Protein AF-A0A7M7MYX1-F1 (afdb_monomer_lite)

Foldseek 3Di:
DVLVVVLVVLVVVLVVLVVQLVPDPDLVSVLVSLLSNLLSLLVNLLSLVVVVDPVCVVVSLVSLLSNQLSLQRNQVSVVVPDPVSNVVSLVSLLVSLVSQLVSCVVPPPVSSLVSLVVSLVSHHLALSSLVSLLVSLVVLQVQLVVVVVVVNLVSSLVSLVVSCVSLVVSQVRVPPYDPVSVVSSVVSVVVSVVSNVVSVVSVVVVVVVVVVVVVVVVVVVQLVVLVVVCVVVLVVLVVLLPDDLLSSLVVCCVVQNQPQDPDDDDPPDPPCPDLVNSLVSLVVSLVRLPLVSDDCVPPNPNSSVSSVSSSVSSVVVNVPRD

pLDDT: mean 91.42, std 9.89, range [42.22, 98.5]

Sequence (322 aa):
MIFFFLFFFLQSALGCYKKAHNWASRDEDLVSAAKNMATTSSRLATLKMATGCVSDQKVIHEYFKDALQYFGKAFPKRNCKGQAWAKHLEKSIQDCLHEIRTWIEPKDEADRIVALTEYLEYLPSCGAKVEGYLYIATIYFKKGKEVLKFDEYENCQGYLKDCRVPLGEAERMCDNVDPIIRLDVTALKKNVEYHEGLVRRSIARARDAEARQQRELAEAKEKEIAIDQLKADIKTLDLLLKLSIGDFVKQVYQLWPPKGTKETKPSLTSSTSSSSSQKKLLIRAISDYHPDKVDKSVHGIKWQLLSCEITKCLSMRLAKIK

Radius of gyration: 41.84 Å; chains: 1; bounding box: 87×41×114 Å

Organism: Strongylocentrotus purpuratus (NCBI:txid7668)

Secondary structure (DSSP, 8-state):
-HHHHHHHHHHHHHHHHHHHHHH--SHHHHHHHHHHHHHHHHHHHHHHHTTT-GGGHHHHHHHHHHHHHHHHHHSTTGGGS-HHHHHHHHHHHHHHHHHHHHHHTTS-HHHHHHHHHHHHHHS-SSHHHHHHHHHHHHHHHHHHHHHHTTT-HHHHHHHHHHHHHHHHHHHHHGGGS-HHHHHHHHHHHHHHHHHHHHHHHHHHHHHHHHHHHHHHHHHHHHHHHHHHHHHHHHHHHHHHTTS-HHHHHHHHHHHSPPSS---------S-TTSHHHHHHHHHHHHHHH-GGGS-HHHHHHHHHHHHHHHHHHHHHHHHT--

Structure (mmCIF, N/CA/C/O backbone):
data_AF-A0A7M7MYX1-F1
#
_entry.id   AF-A0A7M7MYX1-F1
#
loop_
_atom_site.group_PDB
_atom_site.id
_atom_site.type_symbol
_atom_site.label_atom_id
_atom_site.label_alt_id
_atom_site.label_comp_id
_atom_site.label_asym_id
_atom_site.label_entity_id
_atom_site.label_seq_id
_atom_site.pdbx_PDB_ins_code
_atom_site.Cartn_x
_atom_site.Cartn_y
_atom_site.Cartn_z
_atom_site.occupancy
_atom_site.B_iso_or_equiv
_atom_site.auth_seq_id
_atom_site.auth_comp_id
_atom_site.auth_asym_id
_atom_site.auth_atom_id
_atom_site.pdbx_PDB_model_num
ATOM 1 N N . MET A 1 1 ? 34.905 18.875 -23.561 1.00 60.78 1 MET A N 1
ATOM 2 C CA . MET A 1 1 ? 34.984 18.637 -25.023 1.00 60.78 1 MET A CA 1
ATOM 3 C C . MET A 1 1 ? 34.429 17.267 -25.434 1.00 60.78 1 MET A C 1
ATOM 5 O O . MET A 1 1 ? 33.566 17.232 -26.297 1.00 60.78 1 MET A O 1
ATOM 9 N N . ILE A 1 2 ? 34.827 16.158 -24.792 1.00 68.38 2 ILE A N 1
ATOM 10 C CA . ILE A 1 2 ? 34.404 14.785 -25.165 1.00 68.38 2 ILE A CA 1
ATOM 11 C C . ILE A 1 2 ? 32.874 14.566 -25.095 1.00 68.38 2 ILE A C 1
ATOM 13 O O . ILE A 1 2 ? 32.290 14.069 -26.054 1.00 68.38 2 ILE A O 1
ATOM 17 N N . PHE A 1 3 ? 32.206 15.006 -24.019 1.00 73.81 3 PHE A N 1
ATOM 18 C CA . PHE A 1 3 ? 30.743 14.877 -23.865 1.00 73.81 3 PHE A CA 1
ATOM 19 C C . PHE A 1 3 ? 29.943 15.596 -24.960 1.00 73.81 3 PHE A C 1
ATOM 21 O O . PHE A 1 3 ? 28.920 15.094 -25.417 1.00 73.81 3 PHE A O 1
ATOM 28 N N . PHE A 1 4 ? 30.436 16.752 -25.411 1.00 75.19 4 PHE A N 1
ATOM 29 C CA . PHE A 1 4 ? 29.790 17.548 -26.451 1.00 75.19 4 PHE A CA 1
ATOM 30 C C . PHE A 1 4 ? 29.845 16.824 -27.800 1.00 75.19 4 PHE A C 1
ATOM 32 O O . PHE A 1 4 ? 28.809 16.607 -28.418 1.00 75.19 4 PHE A O 1
ATOM 39 N N . PHE A 1 5 ? 31.023 16.347 -28.215 1.00 82.62 5 PHE A N 1
ATOM 40 C CA . PHE A 1 5 ? 31.170 15.578 -29.457 1.00 82.62 5 PHE A CA 1
ATOM 41 C C . PHE A 1 5 ? 30.340 14.288 -29.458 1.00 82.62 5 PHE A C 1
ATOM 43 O O . PHE A 1 5 ? 29.692 13.972 -30.457 1.00 82.62 5 PHE A O 1
ATOM 50 N N . LEU A 1 6 ? 30.310 13.571 -28.331 1.00 89.38 6 LEU A N 1
ATOM 51 C CA . LEU A 1 6 ? 29.531 12.342 -28.205 1.00 89.38 6 LEU A CA 1
ATOM 52 C C . LEU A 1 6 ? 28.019 12.593 -28.334 1.00 89.38 6 LEU A C 1
ATOM 54 O O . LEU A 1 6 ? 27.321 11.806 -28.971 1.00 89.38 6 LEU A O 1
ATOM 58 N N . PHE A 1 7 ? 27.516 13.703 -27.787 1.00 90.75 7 PHE A N 1
ATOM 59 C CA . PHE A 1 7 ? 26.109 14.083 -27.907 1.00 90.75 7 PHE A CA 1
ATOM 60 C C . PHE A 1 7 ? 25.691 14.310 -29.370 1.00 90.75 7 PHE A C 1
ATOM 62 O O . PHE A 1 7 ? 24.716 13.710 -29.824 1.00 90.75 7 PHE A O 1
ATOM 69 N N . PHE A 1 8 ? 26.452 15.102 -30.137 1.00 90.06 8 PHE A N 1
ATOM 70 C CA . PHE A 1 8 ? 26.157 15.332 -31.562 1.00 90.06 8 PHE A CA 1
ATOM 71 C C . PHE A 1 8 ? 26.233 14.047 -32.384 1.00 90.06 8 PHE A C 1
ATOM 73 O O . PHE A 1 8 ? 25.384 13.810 -33.246 1.00 90.06 8 PHE A O 1
ATOM 80 N N . PHE A 1 9 ? 27.213 13.189 -32.095 1.00 93.75 9 PHE A N 1
ATOM 81 C CA . PHE A 1 9 ? 27.325 11.895 -32.757 1.00 93.75 9 PHE A CA 1
ATOM 82 C C . PHE A 1 9 ? 26.086 11.025 -32.511 1.00 93.75 9 PHE A C 1
ATOM 84 O O . PHE A 1 9 ? 25.527 10.464 -33.453 1.00 93.75 9 PHE A O 1
ATOM 91 N N . LEU A 1 10 ? 25.606 10.953 -31.266 1.00 94.56 10 LEU A N 1
ATOM 92 C CA . LEU A 1 10 ? 24.411 10.180 -30.925 1.00 94.56 10 LEU A CA 1
ATOM 93 C C . LEU A 1 10 ? 23.129 10.779 -31.515 1.00 94.56 10 LEU A C 1
ATOM 95 O O . LEU A 1 10 ? 22.269 10.020 -31.955 1.00 94.56 10 LEU A O 1
ATOM 99 N N . GLN A 1 11 ? 23.003 12.105 -31.600 1.00 94.62 11 GLN A N 1
ATOM 100 C CA . GLN A 1 11 ? 21.879 12.730 -32.306 1.00 94.62 11 GLN A CA 1
ATOM 101 C C . GLN A 1 11 ? 21.886 12.403 -33.805 1.00 94.62 11 GLN A C 1
ATOM 103 O O . GLN A 1 11 ? 20.843 12.063 -34.367 1.00 94.62 11 GLN A O 1
ATOM 108 N N . SER A 1 12 ? 23.059 12.448 -34.442 1.00 96.00 12 SER A N 1
ATOM 109 C CA . SER A 1 12 ? 23.216 12.049 -35.844 1.00 96.00 12 SER A CA 1
ATOM 110 C C . SER A 1 12 ? 22.857 10.571 -36.046 1.00 96.00 12 SER A C 1
ATOM 112 O O . SER A 1 12 ? 22.045 10.238 -36.912 1.00 96.00 12 SER A O 1
ATOM 114 N N . ALA A 1 13 ? 23.360 9.689 -35.174 1.00 96.62 13 ALA A N 1
ATOM 115 C CA . ALA A 1 13 ? 23.033 8.265 -35.187 1.00 96.62 13 ALA A CA 1
ATOM 116 C C . ALA A 1 13 ? 21.525 8.016 -35.022 1.00 96.62 13 ALA A C 1
ATOM 118 O O . ALA A 1 13 ? 20.947 7.236 -35.779 1.00 96.62 13 ALA A O 1
ATOM 119 N N . LEU A 1 14 ? 20.862 8.724 -34.099 1.00 97.25 14 LEU A N 1
ATOM 120 C CA . LEU A 1 14 ? 19.410 8.653 -33.922 1.00 97.25 14 LEU A CA 1
ATOM 121 C C . LEU A 1 14 ? 18.667 9.039 -35.209 1.00 97.25 14 LEU A C 1
ATOM 123 O O . LEU A 1 14 ? 17.705 8.371 -35.586 1.00 97.25 14 LEU A O 1
ATOM 127 N N . GLY A 1 15 ? 19.127 10.080 -35.909 1.00 96.44 15 GLY A N 1
ATOM 128 C CA . GLY A 1 15 ? 18.595 10.476 -37.213 1.00 96.44 15 GLY A CA 1
ATOM 129 C C . GLY A 1 15 ? 18.738 9.381 -38.274 1.00 96.44 15 GLY A C 1
ATOM 130 O O . GLY A 1 15 ? 17.785 9.098 -39.003 1.00 96.44 15 GLY A O 1
ATOM 131 N N . CYS A 1 16 ? 19.893 8.716 -38.333 1.00 97.19 16 CYS A N 1
ATOM 132 C CA . CYS A 1 16 ? 20.119 7.583 -39.233 1.00 97.19 16 CYS A CA 1
ATOM 133 C C . CYS A 1 16 ? 19.202 6.398 -38.907 1.00 97.19 16 CYS A C 1
ATOM 135 O O . CYS A 1 16 ? 18.582 5.844 -39.814 1.00 97.19 16 CYS A O 1
ATOM 137 N N . TYR A 1 17 ? 19.045 6.043 -37.628 1.00 97.69 17 TYR A N 1
ATOM 138 C CA . TYR A 1 17 ? 18.149 4.953 -37.238 1.00 97.69 17 TYR A CA 1
ATOM 139 C C . TYR A 1 17 ? 16.675 5.279 -37.499 1.00 97.69 17 TYR A C 1
ATOM 141 O O . TYR A 1 17 ? 15.943 4.393 -37.929 1.00 97.69 17 TYR A O 1
ATOM 149 N N . LYS A 1 18 ? 16.245 6.541 -37.343 1.00 96.31 18 LYS A N 1
ATOM 150 C CA . LYS A 1 18 ? 14.899 6.991 -37.748 1.00 96.31 18 LYS A CA 1
ATOM 151 C C . LYS A 1 18 ? 14.655 6.764 -39.241 1.00 96.31 18 LYS A C 1
ATOM 153 O O . LYS A 1 18 ? 13.616 6.227 -39.616 1.00 96.31 18 LYS A O 1
ATOM 158 N N . LYS A 1 19 ? 15.618 7.127 -40.096 1.00 96.88 19 LYS A N 1
ATOM 159 C CA . LYS A 1 19 ? 15.532 6.871 -41.545 1.00 96.88 19 LYS A CA 1
ATOM 160 C C . LYS A 1 19 ? 15.482 5.373 -41.847 1.00 96.88 19 LYS A C 1
ATOM 162 O O . LYS A 1 19 ? 14.608 4.945 -42.591 1.00 96.88 19 LYS A O 1
ATOM 167 N N . ALA A 1 20 ? 16.361 4.586 -41.223 1.00 95.56 20 ALA A N 1
ATOM 168 C CA . ALA A 1 20 ? 16.381 3.133 -41.381 1.00 95.56 20 ALA A CA 1
ATOM 169 C C . ALA A 1 20 ? 15.046 2.496 -40.968 1.00 95.56 20 ALA A C 1
ATOM 171 O O . ALA A 1 20 ? 14.509 1.678 -41.703 1.00 95.56 20 ALA A O 1
ATOM 172 N N . HIS A 1 21 ? 14.470 2.924 -39.842 1.00 95.19 21 HIS A N 1
ATOM 173 C CA . HIS A 1 21 ? 13.158 2.466 -39.389 1.00 95.19 21 HIS A CA 1
ATOM 174 C C . HIS A 1 21 ? 12.054 2.806 -40.401 1.00 95.19 21 HIS A C 1
ATOM 176 O O . HIS A 1 21 ? 11.192 1.979 -40.668 1.00 95.19 21 HIS A O 1
ATOM 182 N N . ASN A 1 22 ? 12.071 4.005 -40.984 1.00 94.38 22 ASN A N 1
ATOM 183 C CA . ASN A 1 22 ? 11.047 4.429 -41.943 1.00 94.38 22 ASN A CA 1
ATOM 184 C C . ASN A 1 22 ? 11.136 3.712 -43.297 1.00 94.38 22 ASN A C 1
ATOM 186 O O . ASN A 1 22 ? 10.141 3.654 -44.014 1.00 94.38 22 ASN A O 1
ATOM 190 N N . TRP A 1 23 ? 12.312 3.210 -43.671 1.00 95.12 23 TRP A N 1
ATOM 191 C CA . TRP A 1 23 ? 12.534 2.516 -44.946 1.00 95.12 23 TRP A CA 1
ATOM 192 C C . TRP A 1 23 ? 12.571 0.993 -44.812 1.00 95.12 23 TRP A C 1
ATOM 194 O O . TRP A 1 23 ? 12.630 0.291 -45.820 1.00 95.12 23 TRP A O 1
ATOM 204 N N . ALA A 1 24 ? 12.551 0.469 -43.588 1.00 94.56 24 ALA A N 1
ATOM 205 C CA . ALA A 1 24 ? 12.596 -0.961 -43.348 1.00 94.56 24 ALA A CA 1
ATOM 206 C C . ALA A 1 24 ? 11.309 -1.641 -43.839 1.00 94.56 24 ALA A C 1
ATOM 208 O O . ALA A 1 24 ? 10.205 -1.319 -43.407 1.00 94.56 24 ALA A O 1
ATOM 209 N N . SER A 1 25 ? 11.473 -2.621 -44.727 1.00 92.50 25 SER A N 1
ATOM 210 C CA . SER A 1 25 ? 10.388 -3.451 -45.264 1.00 92.50 25 SER A CA 1
ATOM 211 C C . SER A 1 25 ? 10.234 -4.786 -44.531 1.00 92.50 25 SER A C 1
ATOM 213 O O . SER A 1 25 ? 9.213 -5.455 -44.674 1.00 92.50 25 SER A O 1
ATOM 215 N N . ARG A 1 26 ? 11.237 -5.180 -43.736 1.00 95.31 26 ARG A N 1
ATOM 216 C CA . ARG A 1 26 ? 11.251 -6.415 -42.945 1.00 95.31 26 ARG A CA 1
ATOM 217 C C . ARG A 1 26 ? 11.179 -6.102 -41.459 1.00 95.31 26 ARG A C 1
ATOM 219 O O . ARG A 1 26 ? 11.848 -5.190 -40.970 1.00 95.31 26 ARG A O 1
ATOM 226 N N . ASP A 1 27 ? 10.449 -6.936 -40.723 1.00 94.25 27 ASP A N 1
ATOM 227 C CA . ASP A 1 27 ? 10.356 -6.833 -39.263 1.00 94.25 27 ASP A CA 1
ATOM 228 C C . ASP A 1 27 ? 11.731 -6.906 -38.584 1.00 94.25 27 ASP A C 1
ATOM 230 O O . ASP A 1 27 ? 11.978 -6.193 -37.616 1.00 94.25 27 ASP A O 1
ATOM 234 N N . GLU A 1 28 ? 12.661 -7.696 -39.127 1.00 94.88 28 GLU A N 1
ATOM 235 C CA . GLU A 1 28 ? 14.020 -7.810 -38.592 1.00 94.88 28 GLU A CA 1
ATOM 236 C C . GLU A 1 28 ? 14.802 -6.492 -38.591 1.00 94.88 28 GLU A C 1
ATOM 238 O O . GLU A 1 28 ? 15.618 -6.260 -37.690 1.00 94.88 28 GLU A O 1
ATOM 243 N N . ASP A 1 29 ? 14.576 -5.657 -39.604 1.00 95.50 29 ASP A N 1
ATOM 244 C CA . ASP A 1 29 ? 15.241 -4.368 -39.770 1.00 95.50 29 ASP A CA 1
ATOM 245 C C . ASP A 1 29 ? 14.530 -3.298 -38.940 1.00 95.50 29 ASP A C 1
ATOM 247 O O . ASP A 1 29 ? 15.189 -2.527 -38.238 1.00 95.50 29 ASP A O 1
ATOM 251 N N . LEU A 1 30 ? 13.189 -3.322 -38.921 1.00 96.06 30 LEU A N 1
ATOM 252 C CA . LEU A 1 30 ? 12.361 -2.464 -38.067 1.00 96.06 30 LEU A CA 1
ATOM 253 C C . LEU A 1 30 ? 12.728 -2.623 -36.588 1.00 96.06 30 LEU A C 1
ATOM 255 O O . LEU A 1 30 ? 12.959 -1.639 -35.886 1.00 96.06 30 LEU A O 1
ATOM 259 N N . VAL A 1 31 ? 12.821 -3.867 -36.118 1.00 96.62 31 VAL A N 1
ATOM 260 C CA . VAL A 1 31 ? 13.111 -4.200 -34.719 1.00 96.62 31 VAL A CA 1
ATOM 261 C C . VAL A 1 31 ? 14.545 -3.826 -34.335 1.00 96.62 31 VAL A C 1
ATOM 263 O O . VAL A 1 31 ? 14.768 -3.284 -33.249 1.00 96.62 31 VAL A O 1
ATOM 266 N N . SER A 1 32 ? 15.513 -4.038 -35.234 1.00 96.88 32 SER A N 1
ATOM 267 C CA . SER A 1 32 ? 16.888 -3.553 -35.057 1.00 96.88 32 SER A CA 1
ATOM 268 C C . SER A 1 32 ? 16.946 -2.028 -34.958 1.00 96.88 32 SER A C 1
ATOM 270 O O . SER A 1 32 ? 17.563 -1.498 -34.032 1.00 96.88 32 SER A O 1
ATOM 272 N N . ALA A 1 33 ? 16.291 -1.319 -35.881 1.00 97.69 33 ALA A N 1
ATOM 273 C CA . ALA A 1 33 ? 16.273 0.138 -35.892 1.00 97.69 33 ALA A CA 1
ATOM 274 C C . ALA A 1 33 ? 15.602 0.691 -34.627 1.00 97.69 33 ALA A C 1
ATOM 276 O O . ALA A 1 33 ? 16.186 1.540 -33.959 1.00 97.69 33 ALA A O 1
ATOM 277 N N . ALA A 1 34 ? 14.448 0.148 -34.226 1.00 97.88 34 ALA A N 1
ATOM 278 C CA . ALA A 1 34 ? 13.747 0.545 -33.007 1.00 97.88 34 ALA A CA 1
ATOM 279 C C . ALA A 1 34 ? 14.596 0.325 -31.740 1.00 97.88 34 ALA A C 1
ATOM 281 O O . ALA A 1 34 ? 14.728 1.241 -30.931 1.00 97.88 34 ALA A O 1
ATOM 282 N N . LYS A 1 35 ? 15.252 -0.836 -31.581 1.00 98.00 35 LYS A N 1
ATOM 283 C CA . LYS A 1 35 ? 16.170 -1.080 -30.448 1.00 98.00 35 LYS A CA 1
ATOM 284 C C . LYS A 1 35 ? 17.333 -0.086 -30.421 1.00 98.00 35 LYS A C 1
ATOM 286 O O . LYS A 1 35 ? 17.724 0.377 -29.346 1.00 98.00 35 LYS A O 1
ATOM 291 N N . ASN A 1 36 ? 17.904 0.225 -31.583 1.00 98.00 36 ASN A N 1
ATOM 292 C CA . ASN A 1 36 ? 19.015 1.165 -31.674 1.00 98.00 36 ASN A CA 1
ATOM 293 C C . ASN A 1 36 ? 18.562 2.586 -31.333 1.00 98.00 36 ASN A C 1
ATOM 295 O O . ASN A 1 36 ? 19.230 3.254 -30.553 1.00 98.00 36 ASN A O 1
ATOM 299 N N . MET A 1 37 ? 17.393 3.011 -31.820 1.00 98.50 37 MET A N 1
ATOM 300 C CA . MET A 1 37 ? 16.783 4.284 -31.430 1.00 98.50 37 MET A CA 1
ATOM 301 C C . MET A 1 37 ? 16.553 4.348 -29.920 1.00 98.50 37 MET A C 1
ATOM 303 O O . MET A 1 37 ? 16.935 5.333 -29.299 1.00 98.50 37 MET A O 1
ATOM 307 N N . ALA A 1 38 ? 16.020 3.279 -29.324 1.00 98.31 38 ALA A N 1
ATOM 308 C CA . ALA A 1 38 ? 15.785 3.203 -27.888 1.00 98.31 38 ALA A CA 1
ATOM 309 C C . ALA A 1 38 ? 17.080 3.359 -27.076 1.00 98.31 38 ALA A C 1
ATOM 311 O O . ALA A 1 38 ? 17.198 4.237 -26.222 1.00 98.31 38 ALA A O 1
ATOM 312 N N . THR A 1 39 ? 18.090 2.549 -27.402 1.00 98.00 39 THR A N 1
ATOM 313 C CA . THR A 1 39 ? 19.404 2.585 -26.743 1.00 98.00 39 THR A CA 1
ATOM 314 C C . THR A 1 39 ? 20.084 3.944 -26.921 1.00 98.00 39 THR A C 1
ATOM 316 O O . THR A 1 39 ? 20.690 4.464 -25.986 1.00 98.00 39 THR A O 1
ATOM 319 N N . THR A 1 40 ? 19.993 4.543 -28.111 1.00 98.31 40 THR A N 1
ATOM 320 C CA . THR A 1 40 ? 20.569 5.863 -28.384 1.00 98.31 40 THR A CA 1
ATOM 321 C C . THR A 1 40 ? 19.857 6.962 -27.600 1.00 98.31 40 THR A C 1
ATOM 323 O O . THR A 1 40 ? 20.546 7.776 -26.988 1.00 98.31 40 THR A O 1
ATOM 326 N N . SER A 1 41 ? 18.522 6.966 -27.548 1.00 98.38 41 SER A N 1
ATOM 327 C CA . SER A 1 41 ? 17.761 7.920 -26.732 1.00 98.38 41 SER A CA 1
ATOM 328 C C . SER A 1 41 ? 18.087 7.776 -25.243 1.00 98.38 41 SER A C 1
ATOM 330 O O . SER A 1 41 ? 18.388 8.774 -24.596 1.00 98.38 41 SER A O 1
ATOM 332 N N . SER A 1 42 ? 18.169 6.549 -24.716 1.00 98.00 42 SER A N 1
ATOM 333 C CA . SER A 1 42 ? 18.581 6.317 -23.323 1.00 98.00 42 SER A CA 1
ATOM 334 C C . SER A 1 42 ? 19.980 6.873 -23.040 1.00 98.00 42 SER A C 1
ATOM 336 O O . SER A 1 42 ? 20.194 7.515 -22.020 1.00 98.00 42 SER A O 1
ATOM 338 N N . ARG A 1 43 ? 20.939 6.687 -23.957 1.00 97.38 43 ARG A N 1
ATOM 339 C CA . ARG A 1 43 ? 22.293 7.247 -23.805 1.00 97.38 43 ARG A CA 1
ATOM 340 C C . ARG A 1 43 ? 22.309 8.772 -23.878 1.00 97.38 43 ARG A C 1
ATOM 342 O O . ARG A 1 43 ? 23.085 9.397 -23.163 1.00 97.38 43 ARG A O 1
ATOM 349 N N . LEU A 1 44 ? 21.474 9.379 -24.724 1.00 97.38 44 LEU A N 1
ATOM 350 C CA . LEU A 1 44 ? 21.321 10.836 -24.781 1.00 97.38 44 LEU A CA 1
ATOM 351 C C . LEU A 1 44 ? 20.779 11.388 -23.456 1.00 97.38 44 LEU A C 1
ATOM 353 O O . LEU A 1 44 ? 21.291 12.404 -22.986 1.00 97.38 44 LEU A O 1
ATOM 357 N N . ALA A 1 45 ? 19.820 10.695 -22.831 1.00 97.31 45 ALA A N 1
ATOM 358 C CA . ALA A 1 45 ? 19.332 11.021 -21.493 1.00 97.31 45 ALA A CA 1
ATOM 359 C C . ALA A 1 45 ? 20.463 10.954 -20.455 1.00 97.31 45 ALA A C 1
ATOM 361 O O . ALA A 1 45 ? 20.728 11.952 -19.789 1.00 97.31 45 ALA A O 1
ATOM 362 N N . THR A 1 46 ? 21.209 9.846 -20.386 1.00 96.00 46 THR A N 1
ATOM 363 C CA . THR A 1 46 ? 22.324 9.681 -19.434 1.00 96.00 46 THR A CA 1
ATOM 364 C C . THR A 1 46 ? 23.435 10.720 -19.634 1.00 96.00 46 THR A C 1
ATOM 366 O O . THR A 1 46 ? 23.972 11.254 -18.665 1.00 96.00 46 THR A O 1
ATOM 369 N N . LEU A 1 47 ? 23.764 11.089 -20.878 1.00 94.75 47 LEU A N 1
ATOM 370 C CA . LEU A 1 47 ? 24.729 12.168 -21.134 1.00 94.75 47 LEU A CA 1
ATOM 371 C C . LEU A 1 47 ? 24.228 13.522 -20.642 1.00 94.75 47 LEU A C 1
ATOM 373 O O . LEU A 1 47 ? 25.019 14.316 -20.140 1.00 94.75 47 LEU A O 1
ATOM 377 N N . LYS A 1 48 ? 22.927 13.783 -20.788 1.00 94.31 48 LYS A N 1
ATOM 378 C CA . LYS A 1 48 ? 22.288 14.994 -20.276 1.00 94.31 48 LYS A CA 1
ATOM 379 C C . LYS A 1 48 ? 22.207 14.999 -18.753 1.00 94.31 48 LYS A C 1
ATOM 381 O O . LYS A 1 48 ? 22.440 16.036 -18.152 1.00 94.31 48 LYS A O 1
ATOM 386 N N . MET A 1 49 ? 21.992 13.852 -18.118 1.00 93.38 49 MET A N 1
ATOM 387 C CA . MET A 1 49 ? 22.107 13.721 -16.662 1.00 93.38 49 MET A CA 1
ATOM 388 C C . MET A 1 49 ? 23.518 14.069 -16.178 1.00 93.38 49 MET A C 1
ATOM 390 O O . MET A 1 49 ? 23.670 14.804 -15.206 1.00 93.38 49 MET A O 1
ATOM 394 N N . ALA A 1 50 ? 24.551 13.605 -16.890 1.00 91.25 50 ALA A N 1
ATOM 395 C CA . ALA A 1 50 ? 25.948 13.845 -16.532 1.00 91.25 50 ALA A CA 1
ATOM 396 C C . ALA A 1 50 ? 26.380 15.323 -16.623 1.00 91.25 50 ALA A C 1
ATOM 398 O O . ALA A 1 50 ? 27.411 15.682 -16.058 1.00 91.25 50 ALA A O 1
ATOM 399 N N . THR A 1 51 ? 25.619 16.194 -17.303 1.00 88.44 51 THR A N 1
ATOM 400 C CA . THR A 1 51 ? 25.897 17.644 -17.300 1.00 88.44 51 THR A CA 1
ATOM 401 C C . THR A 1 51 ? 25.504 18.310 -15.981 1.00 88.44 51 THR A C 1
ATOM 403 O O . THR A 1 51 ? 25.993 19.399 -15.691 1.00 88.44 51 THR A O 1
ATOM 406 N N . GLY A 1 52 ? 24.604 17.693 -15.202 1.00 83.69 52 GLY A N 1
ATOM 407 C CA . GLY A 1 52 ? 24.055 18.257 -13.967 1.00 83.69 52 GLY A CA 1
ATOM 408 C C . GLY A 1 52 ? 23.189 19.508 -14.169 1.00 83.69 52 GLY A C 1
ATOM 409 O O . GLY A 1 52 ? 22.854 20.184 -13.198 1.00 83.69 52 GLY A O 1
ATOM 410 N N . CYS A 1 53 ? 22.832 19.856 -15.409 1.00 87.88 53 CYS A N 1
ATOM 411 C CA . CYS A 1 53 ? 22.126 21.099 -15.695 1.00 87.88 53 CYS A CA 1
ATOM 412 C C . CYS A 1 53 ? 20.626 20.978 -15.389 1.00 87.88 53 CYS A C 1
ATOM 414 O O . CYS A 1 53 ? 19.915 20.174 -15.989 1.00 87.88 53 CYS A O 1
ATOM 416 N N . VAL A 1 54 ? 20.109 21.817 -14.488 1.00 86.06 54 VAL A N 1
ATOM 417 C CA . VAL A 1 54 ? 18.688 21.784 -14.086 1.00 86.06 54 VAL A CA 1
ATOM 418 C C . VAL A 1 54 ? 17.746 22.092 -15.259 1.00 86.06 54 VAL A C 1
ATOM 420 O O . VAL A 1 54 ? 16.652 21.537 -15.331 1.00 86.06 54 VAL A O 1
ATOM 423 N N . SER A 1 55 ? 18.165 22.914 -16.224 1.00 90.25 55 SER A N 1
ATOM 424 C CA . SER A 1 55 ? 17.350 23.211 -17.412 1.00 90.25 55 SER A CA 1
ATOM 425 C C . SER A 1 55 ? 17.204 22.018 -18.366 1.00 90.25 55 SER A C 1
ATOM 427 O O . SER A 1 55 ? 16.280 22.002 -19.178 1.00 90.25 55 SER A O 1
ATOM 429 N N . ASP A 1 56 ? 18.052 20.989 -18.241 1.00 92.81 56 ASP A N 1
ATOM 430 C CA . ASP A 1 56 ? 17.992 19.784 -19.070 1.00 92.81 56 ASP A CA 1
ATOM 431 C C . ASP A 1 56 ? 16.925 18.778 -18.587 1.00 92.81 56 ASP A C 1
ATOM 433 O O . ASP A 1 56 ? 16.650 17.816 -19.299 1.00 92.81 56 ASP A O 1
ATOM 437 N N . GLN A 1 57 ? 16.265 18.990 -17.438 1.00 92.81 57 GLN A N 1
ATOM 438 C CA . GLN A 1 57 ? 15.286 18.049 -16.854 1.00 92.81 57 GLN A CA 1
ATOM 439 C C . GLN A 1 57 ? 14.192 17.617 -17.843 1.00 92.81 57 GLN A C 1
ATOM 441 O O . GLN A 1 57 ? 13.935 16.425 -18.008 1.00 92.81 57 GLN A O 1
ATOM 446 N N . LYS A 1 58 ? 13.593 18.576 -18.561 1.00 95.31 58 LYS A N 1
ATOM 447 C CA . LYS A 1 58 ? 12.572 18.284 -19.578 1.00 95.31 58 LYS A CA 1
ATOM 448 C C . LYS A 1 58 ? 13.148 17.467 -20.737 1.00 95.31 58 LYS A C 1
ATOM 450 O O . LYS A 1 58 ? 12.512 16.542 -21.219 1.00 95.31 58 LYS A O 1
ATOM 455 N N . VAL A 1 59 ? 14.364 17.790 -21.169 1.00 96.12 59 VAL A N 1
ATOM 456 C CA . VAL A 1 59 ? 15.038 17.097 -22.275 1.00 96.12 59 VAL A CA 1
ATOM 457 C C . VAL A 1 59 ? 15.406 15.662 -21.885 1.00 96.12 59 VAL A C 1
ATOM 459 O O . VAL A 1 59 ? 15.236 14.752 -22.691 1.00 96.12 59 VAL A O 1
ATOM 462 N N . ILE A 1 60 ? 15.873 15.448 -20.651 1.00 97.25 60 ILE A N 1
ATOM 463 C CA . ILE A 1 60 ? 16.163 14.115 -20.104 1.00 97.25 60 ILE A CA 1
ATOM 464 C C . ILE A 1 60 ? 14.889 13.267 -20.086 1.00 97.25 60 ILE A C 1
ATOM 466 O O . ILE A 1 60 ? 14.909 12.137 -20.576 1.00 97.25 60 ILE A O 1
ATOM 470 N N . HIS A 1 61 ? 13.783 13.832 -19.592 1.00 96.88 61 HIS A N 1
ATOM 471 C CA . HIS A 1 61 ? 12.484 13.165 -19.584 1.00 96.88 61 HIS A CA 1
ATOM 472 C C . HIS A 1 61 ? 12.047 12.723 -20.986 1.00 96.88 61 HIS A C 1
ATOM 474 O O . HIS A 1 61 ? 11.745 11.547 -21.187 1.00 96.88 61 HIS A O 1
ATOM 480 N N . GLU A 1 62 ? 12.080 13.629 -21.969 1.00 97.75 62 GLU A N 1
ATOM 481 C CA . GLU A 1 62 ? 11.699 13.301 -23.349 1.00 97.75 62 GLU A CA 1
ATOM 482 C C . GLU A 1 62 ? 12.581 12.192 -23.938 1.00 97.75 62 GLU A C 1
ATOM 484 O O . GLU A 1 62 ? 12.072 11.277 -24.581 1.00 97.75 62 GLU A O 1
ATOM 489 N N . TYR A 1 63 ? 13.894 12.205 -23.682 1.00 98.38 63 TYR A N 1
ATOM 490 C CA . TYR A 1 63 ? 14.777 11.142 -24.164 1.00 98.38 63 TYR A CA 1
ATOM 491 C C . TYR A 1 63 ? 14.493 9.782 -23.518 1.00 98.38 63 TYR A C 1
ATOM 493 O O . TYR A 1 63 ? 14.513 8.768 -24.219 1.00 98.38 63 TYR A O 1
ATOM 501 N N . PHE A 1 64 ? 14.217 9.732 -22.213 1.00 98.38 64 PHE A N 1
ATOM 502 C CA . PHE A 1 64 ? 13.825 8.480 -21.567 1.00 98.38 64 PHE A CA 1
ATOM 503 C C . PHE A 1 64 ? 12.475 7.984 -22.073 1.00 98.38 64 PHE A C 1
ATOM 505 O O . PHE A 1 64 ? 12.360 6.818 -22.447 1.00 98.38 64 PHE A O 1
ATOM 512 N N . LYS A 1 65 ? 11.479 8.865 -22.174 1.00 98.12 65 LYS A N 1
ATOM 513 C CA . LYS A 1 65 ? 10.169 8.545 -22.747 1.00 98.12 65 LYS A CA 1
ATOM 514 C C . LYS A 1 65 ? 10.293 7.968 -24.157 1.00 98.12 65 LYS A C 1
ATOM 516 O O . LYS A 1 65 ? 9.766 6.886 -24.419 1.00 98.12 65 LYS A O 1
ATOM 521 N N . ASP A 1 66 ? 11.050 8.630 -25.031 1.00 97.88 66 ASP A N 1
ATOM 522 C CA . ASP A 1 66 ? 11.359 8.139 -26.376 1.00 97.88 66 ASP A CA 1
ATOM 523 C C . ASP A 1 66 ? 11.995 6.745 -26.321 1.00 97.88 66 ASP A C 1
ATOM 525 O O . ASP A 1 66 ? 11.591 5.844 -27.059 1.00 97.88 66 ASP A O 1
ATOM 529 N N . ALA A 1 67 ? 12.978 6.544 -25.436 1.00 98.44 67 ALA A N 1
ATOM 530 C CA . ALA A 1 67 ? 13.653 5.261 -25.291 1.00 98.44 67 ALA A CA 1
ATOM 531 C C . ALA A 1 67 ? 12.663 4.133 -24.971 1.00 98.44 67 ALA A C 1
ATOM 533 O O . ALA A 1 67 ? 12.644 3.113 -25.667 1.00 98.44 67 ALA A O 1
ATOM 534 N N . LEU A 1 68 ? 11.796 4.338 -23.976 1.00 98.25 68 LEU A N 1
ATOM 535 C CA . LEU A 1 68 ? 10.801 3.347 -23.568 1.00 98.25 68 LEU A CA 1
ATOM 536 C C . LEU A 1 68 ? 9.784 3.064 -24.678 1.00 98.25 68 LEU A C 1
ATOM 538 O O . LEU A 1 68 ? 9.492 1.901 -24.956 1.00 98.25 68 LEU A O 1
ATOM 542 N N . GLN A 1 69 ? 9.321 4.095 -25.389 1.00 97.19 69 GLN A N 1
ATOM 543 C CA . GLN A 1 69 ? 8.410 3.928 -26.523 1.00 97.19 69 GLN A CA 1
ATOM 544 C C . GLN A 1 69 ? 9.046 3.138 -27.675 1.00 97.19 69 GLN A C 1
ATOM 546 O O . GLN A 1 69 ? 8.394 2.279 -28.276 1.00 97.19 69 GLN A O 1
ATOM 551 N N . TYR A 1 70 ? 10.320 3.382 -27.997 1.00 98.25 70 TYR A N 1
ATOM 552 C CA . TYR A 1 70 ? 11.021 2.611 -29.026 1.00 98.25 70 TYR A CA 1
ATOM 553 C C . TYR A 1 70 ? 11.286 1.167 -28.588 1.00 98.25 70 TYR A C 1
ATOM 555 O O . TYR A 1 70 ? 11.131 0.251 -29.400 1.00 98.25 70 TYR A O 1
ATOM 563 N N . PHE A 1 71 ? 11.584 0.924 -27.307 1.00 98.25 71 PHE A N 1
ATOM 564 C CA . PHE A 1 71 ? 11.589 -0.435 -26.764 1.00 98.25 71 PHE A CA 1
ATOM 565 C C . PHE A 1 71 ? 10.210 -1.095 -26.877 1.00 98.25 71 PHE A C 1
ATOM 567 O O . PHE A 1 71 ? 10.128 -2.258 -27.273 1.00 98.25 71 PHE A O 1
ATOM 574 N N . GLY A 1 72 ? 9.132 -0.345 -26.632 1.00 96.50 72 GLY A N 1
ATOM 575 C CA . GLY A 1 72 ? 7.748 -0.774 -26.829 1.00 96.50 72 GLY A CA 1
ATOM 576 C C . GLY A 1 72 ? 7.428 -1.199 -28.265 1.00 96.50 72 GLY A C 1
ATOM 577 O O . GLY A 1 72 ? 6.631 -2.110 -28.469 1.00 96.50 72 GLY A O 1
ATOM 578 N N . LYS A 1 73 ? 8.100 -0.613 -29.263 1.00 95.69 73 LYS A N 1
ATOM 579 C CA . LYS A 1 73 ? 7.997 -1.024 -30.675 1.00 95.69 73 LYS A CA 1
ATOM 580 C C . LYS A 1 73 ? 8.830 -2.270 -30.990 1.00 95.69 73 LYS A C 1
ATOM 582 O O . LYS A 1 73 ? 8.388 -3.124 -31.754 1.00 95.69 73 LYS A O 1
ATOM 587 N N . ALA A 1 74 ? 10.024 -2.387 -30.407 1.00 97.12 74 ALA A N 1
ATOM 588 C CA . ALA A 1 74 ? 10.940 -3.499 -30.671 1.00 97.12 74 ALA A CA 1
ATOM 589 C C . ALA A 1 74 ? 10.517 -4.807 -29.976 1.00 97.12 74 ALA A C 1
ATOM 591 O O . ALA A 1 74 ? 10.594 -5.886 -30.563 1.00 97.12 74 ALA A O 1
ATOM 592 N N . PHE A 1 75 ? 10.071 -4.725 -28.721 1.00 96.12 75 PHE A N 1
ATOM 593 C CA . PHE A 1 75 ? 9.866 -5.884 -27.851 1.00 96.12 75 PHE A CA 1
ATOM 594 C C . PHE A 1 75 ? 8.780 -6.870 -28.320 1.00 96.12 75 PHE A C 1
ATOM 596 O O . PHE A 1 75 ? 9.047 -8.077 -28.312 1.00 96.12 75 PHE A O 1
ATOM 603 N N . PRO A 1 76 ? 7.592 -6.432 -28.784 1.00 94.19 76 PRO A N 1
ATOM 604 C CA . PRO A 1 76 ? 6.547 -7.352 -29.241 1.00 94.19 76 PRO A CA 1
ATOM 605 C C . PRO A 1 76 ? 6.972 -8.189 -30.452 1.00 94.19 76 PRO A C 1
ATOM 607 O O . PRO A 1 76 ? 6.577 -9.342 -30.580 1.00 94.19 76 PRO A O 1
ATOM 610 N N . LYS A 1 77 ? 7.827 -7.627 -31.314 1.00 95.00 77 LYS A N 1
ATOM 611 C CA . LYS A 1 77 ? 8.309 -8.265 -32.546 1.00 95.00 77 LYS A CA 1
ATOM 612 C C . LYS A 1 77 ? 9.672 -8.948 -32.391 1.00 95.00 77 LYS A C 1
ATOM 614 O O . LYS A 1 77 ? 10.220 -9.447 -33.370 1.00 95.00 77 LYS A O 1
ATOM 619 N N . ARG A 1 78 ? 10.232 -9.006 -31.176 1.00 94.75 78 ARG A N 1
ATOM 620 C CA . ARG A 1 78 ? 11.605 -9.487 -30.924 1.00 94.75 78 ARG A CA 1
ATOM 621 C C . ARG A 1 78 ? 11.889 -10.894 -31.444 1.00 94.75 78 ARG A C 1
ATOM 623 O O . ARG A 1 78 ? 13.027 -11.159 -31.795 1.00 94.75 78 ARG A O 1
ATOM 630 N N . ASN A 1 79 ? 10.874 -11.752 -31.548 1.00 93.00 79 ASN A N 1
ATOM 631 C CA . ASN A 1 79 ? 11.013 -13.139 -32.003 1.00 93.00 79 ASN A CA 1
ATOM 632 C C . ASN A 1 79 ? 11.498 -13.268 -33.460 1.00 93.00 79 ASN A C 1
ATOM 634 O O . ASN A 1 79 ? 11.954 -14.341 -33.840 1.00 93.00 79 ASN A O 1
ATOM 638 N N . CYS A 1 80 ? 11.457 -12.194 -34.264 1.00 94.50 80 CYS A N 1
ATOM 639 C CA . CYS A 1 80 ? 12.102 -12.179 -35.584 1.00 94.50 80 CYS A CA 1
ATOM 640 C C . CYS A 1 80 ? 13.642 -12.167 -35.504 1.00 94.50 80 CYS A C 1
ATOM 642 O O . CYS A 1 80 ? 14.315 -12.507 -36.472 1.00 94.50 80 CYS A O 1
ATOM 644 N N . LYS A 1 81 ? 14.219 -11.795 -34.353 1.00 90.75 81 LYS A N 1
ATOM 645 C CA . LYS A 1 81 ? 15.653 -11.870 -34.060 1.00 90.75 81 LYS A CA 1
ATOM 646 C C . LYS A 1 81 ? 15.843 -12.996 -33.043 1.00 90.75 81 LYS A C 1
ATOM 648 O O . LYS A 1 81 ? 15.151 -13.032 -32.033 1.00 90.75 81 LYS A O 1
ATOM 653 N N . GLY A 1 82 ? 16.759 -13.930 -33.288 1.00 93.50 82 GLY A N 1
ATOM 654 C CA . GLY A 1 82 ? 16.929 -15.114 -32.432 1.00 93.50 82 GLY A CA 1
ATOM 655 C C . GLY A 1 82 ? 17.089 -14.814 -30.928 1.00 93.50 82 GLY A C 1
ATOM 656 O O . GLY A 1 82 ? 17.390 -13.693 -30.514 1.00 93.50 82 GLY A O 1
ATOM 657 N N . GLN A 1 83 ? 16.943 -15.844 -30.091 1.00 94.38 83 GLN A N 1
ATOM 658 C CA . GLN A 1 83 ? 16.848 -15.724 -28.627 1.00 94.38 83 GLN A CA 1
ATOM 659 C C . GLN A 1 83 ? 17.954 -14.871 -27.974 1.00 94.38 83 GLN A C 1
ATOM 661 O O . GLN A 1 83 ? 17.674 -14.094 -27.064 1.00 94.38 83 GLN A O 1
ATOM 666 N N . ALA A 1 84 ? 19.204 -14.976 -28.438 1.00 96.25 84 ALA A N 1
ATOM 667 C CA . ALA A 1 84 ? 20.315 -14.176 -27.914 1.00 96.25 84 ALA A CA 1
ATOM 668 C C . ALA A 1 84 ? 20.095 -12.664 -28.108 1.00 96.25 84 ALA A C 1
ATOM 670 O O . ALA A 1 84 ? 20.382 -11.864 -27.216 1.00 96.25 84 ALA A O 1
ATOM 671 N N . TRP A 1 85 ? 19.532 -12.267 -29.252 1.00 97.50 85 TRP A N 1
ATOM 672 C CA . TRP A 1 85 ? 19.209 -10.872 -29.531 1.00 97.50 85 TRP A CA 1
ATOM 673 C C . TRP A 1 85 ? 18.058 -10.383 -28.647 1.00 97.50 85 TRP A C 1
ATOM 675 O O . TRP A 1 85 ? 18.142 -9.279 -28.103 1.00 97.50 85 TRP A O 1
ATOM 685 N N . ALA A 1 86 ? 17.023 -11.211 -28.459 1.00 95.31 86 ALA A N 1
ATOM 686 C CA . ALA A 1 86 ? 15.887 -10.900 -27.592 1.00 95.31 86 ALA A CA 1
ATOM 687 C C . ALA A 1 86 ? 16.319 -10.702 -26.127 1.00 95.31 86 ALA A C 1
ATOM 689 O O . ALA A 1 86 ? 15.952 -9.700 -25.519 1.00 95.31 86 ALA A O 1
ATOM 690 N N . LYS A 1 87 ? 17.195 -11.569 -25.600 1.00 94.19 87 LYS A N 1
ATOM 691 C CA . LYS A 1 87 ? 17.782 -11.402 -24.257 1.00 94.19 87 LYS A CA 1
ATOM 692 C C . LYS A 1 87 ? 18.588 -10.110 -24.126 1.00 94.19 87 LYS A C 1
ATOM 694 O O . LYS A 1 87 ? 18.512 -9.423 -23.114 1.00 94.19 87 LYS A O 1
ATOM 699 N N . HIS A 1 88 ? 19.347 -9.739 -25.159 1.00 96.69 88 HIS A N 1
ATOM 700 C CA . HIS A 1 88 ? 20.046 -8.455 -25.149 1.00 96.69 88 HIS A CA 1
ATOM 701 C C . HIS A 1 88 ? 19.064 -7.276 -25.167 1.00 96.69 88 HIS A C 1
ATOM 703 O O . HIS A 1 88 ? 19.333 -6.260 -24.533 1.00 96.69 88 HIS A O 1
ATOM 709 N N . LEU A 1 89 ? 17.955 -7.363 -25.909 1.00 97.38 89 LEU A N 1
ATOM 710 C CA . LEU A 1 89 ? 16.921 -6.327 -25.878 1.00 97.38 89 LEU A CA 1
ATOM 711 C C . LEU A 1 89 ? 16.346 -6.173 -24.462 1.00 97.38 89 LEU A C 1
ATOM 713 O O . LEU A 1 89 ? 16.262 -5.051 -23.977 1.00 97.38 89 LEU A O 1
ATOM 717 N N . GLU A 1 90 ? 16.010 -7.279 -23.797 1.00 95.19 90 GLU A N 1
ATOM 718 C CA . GLU A 1 90 ? 15.527 -7.288 -22.408 1.00 95.19 90 GLU A CA 1
ATOM 719 C C . GLU A 1 90 ? 16.517 -6.626 -21.451 1.00 95.19 90 GLU A C 1
ATOM 721 O O . GLU A 1 90 ? 16.132 -5.727 -20.705 1.00 95.19 90 GLU A O 1
ATOM 726 N N . LYS A 1 91 ? 17.805 -6.976 -21.553 1.00 96.00 91 LYS A N 1
ATOM 727 C CA . LYS A 1 91 ? 18.860 -6.324 -20.772 1.00 96.00 91 LYS A CA 1
ATOM 728 C C . LYS A 1 91 ? 18.919 -4.815 -21.027 1.00 96.00 91 LYS A C 1
ATOM 730 O O . LYS A 1 91 ? 18.978 -4.041 -20.086 1.00 96.00 91 LYS A O 1
ATOM 735 N N . SER A 1 92 ? 18.839 -4.376 -22.285 1.00 98.12 92 SER A N 1
ATOM 736 C CA . SER A 1 92 ? 18.846 -2.942 -22.615 1.00 98.12 92 SER A CA 1
ATOM 737 C C . SER A 1 92 ? 17.634 -2.189 -22.050 1.00 98.12 92 SER A C 1
ATOM 739 O O . SER A 1 92 ? 17.760 -1.016 -21.706 1.00 98.12 92 SER A O 1
ATOM 741 N N . ILE A 1 93 ? 16.477 -2.850 -21.934 1.00 98.00 93 ILE A N 1
ATOM 742 C CA . ILE A 1 93 ? 15.295 -2.286 -21.268 1.00 98.00 93 ILE A CA 1
ATOM 743 C C . ILE A 1 93 ? 15.547 -2.151 -19.761 1.00 98.00 93 ILE A C 1
ATOM 745 O O . ILE A 1 93 ? 15.255 -1.101 -19.192 1.00 98.00 93 ILE A O 1
ATOM 749 N N . GLN A 1 94 ? 16.103 -3.188 -19.124 1.00 96.25 94 GLN A N 1
ATOM 750 C CA . GLN A 1 94 ? 16.450 -3.166 -17.698 1.00 96.25 94 GLN A CA 1
ATOM 751 C C . GLN A 1 94 ? 17.475 -2.073 -17.378 1.00 96.25 94 GLN A C 1
ATOM 753 O O . GLN A 1 94 ? 17.259 -1.296 -16.450 1.00 96.25 94 GLN A O 1
ATOM 758 N N . ASP A 1 95 ? 18.534 -1.962 -18.182 1.00 97.38 95 ASP A N 1
ATOM 759 C CA . ASP A 1 95 ? 19.556 -0.923 -18.040 1.00 97.38 95 ASP A CA 1
ATOM 760 C C . ASP A 1 95 ? 18.923 0.478 -18.150 1.00 97.38 95 ASP A C 1
ATOM 762 O O . ASP A 1 95 ? 19.177 1.345 -17.319 1.00 97.38 95 ASP A O 1
ATOM 766 N N . CYS A 1 96 ? 18.025 0.698 -19.119 1.00 98.19 96 CYS A N 1
ATOM 767 C CA . CYS A 1 96 ? 17.322 1.977 -19.269 1.00 98.19 96 CYS A CA 1
ATOM 768 C C . CYS A 1 96 ? 16.448 2.315 -18.049 1.00 98.19 96 CYS A C 1
ATOM 770 O O . CYS A 1 96 ? 16.473 3.444 -17.560 1.00 98.19 96 CYS A O 1
ATOM 772 N N . LEU A 1 97 ? 15.708 1.337 -17.517 1.00 97.44 97 LEU A N 1
ATOM 773 C CA . LEU A 1 97 ? 14.894 1.534 -16.316 1.00 97.44 97 LEU A CA 1
ATOM 774 C C . LEU A 1 97 ? 15.758 1.820 -15.077 1.00 97.44 97 LEU A C 1
ATOM 776 O O . LEU A 1 97 ? 15.362 2.606 -14.215 1.00 97.44 97 LEU A O 1
ATOM 780 N N . HIS A 1 98 ? 16.942 1.213 -14.990 1.00 97.06 98 HIS A N 1
ATOM 781 C CA . HIS A 1 98 ? 17.914 1.505 -13.940 1.00 97.06 98 HIS A CA 1
ATOM 782 C C . HIS A 1 98 ? 18.429 2.950 -14.025 1.00 97.06 98 HIS A C 1
ATOM 784 O O . HIS A 1 98 ? 18.442 3.648 -13.015 1.00 97.06 98 HIS A O 1
ATOM 790 N N . GLU A 1 99 ? 18.768 3.435 -15.220 1.00 97.81 99 GLU A N 1
ATOM 791 C CA . GLU A 1 99 ? 19.176 4.832 -15.438 1.00 97.81 99 GLU A CA 1
ATOM 792 C C . GLU A 1 99 ? 18.065 5.825 -15.057 1.00 97.81 99 GLU A C 1
ATOM 794 O O . GLU A 1 99 ? 18.326 6.824 -14.384 1.00 97.81 99 GLU A O 1
ATOM 799 N N . ILE A 1 100 ? 16.807 5.520 -15.405 1.00 97.75 100 ILE A N 1
ATOM 800 C CA . ILE A 1 100 ? 15.639 6.312 -14.983 1.00 97.75 100 ILE A CA 1
ATOM 801 C C . ILE A 1 100 ? 15.551 6.375 -13.458 1.00 97.75 100 ILE A C 1
ATOM 803 O O . ILE A 1 100 ? 15.347 7.455 -12.904 1.00 97.75 100 ILE A O 1
ATOM 807 N N . ARG A 1 101 ? 15.724 5.240 -12.767 1.00 96.69 101 ARG A N 1
ATOM 808 C CA . ARG A 1 101 ? 15.722 5.195 -11.297 1.00 96.69 101 ARG A CA 1
ATOM 809 C C . ARG A 1 101 ? 16.821 6.062 -10.699 1.00 96.69 101 ARG A C 1
ATOM 811 O O . ARG A 1 101 ? 16.540 6.847 -9.804 1.00 96.69 101 ARG A O 1
ATOM 818 N N . THR A 1 102 ? 18.036 5.968 -11.227 1.00 96.44 102 THR A N 1
ATOM 819 C CA . THR A 1 102 ? 19.163 6.808 -10.802 1.00 96.44 102 THR A CA 1
ATOM 820 C C . THR A 1 102 ? 18.860 8.294 -10.990 1.00 96.44 102 THR A C 1
ATOM 822 O O . THR A 1 102 ? 19.187 9.106 -10.129 1.00 96.44 102 THR A O 1
ATOM 825 N N . TRP A 1 103 ? 18.198 8.662 -12.090 1.00 96.00 103 TRP A N 1
ATOM 826 C CA . TRP A 1 103 ? 17.827 10.048 -12.368 1.00 96.00 103 TRP A CA 1
ATOM 827 C C . TRP A 1 103 ? 16.779 10.607 -11.401 1.00 96.00 103 TRP A C 1
ATOM 829 O O . TRP A 1 103 ? 16.882 11.764 -10.992 1.00 96.00 103 TRP A O 1
ATOM 839 N N . ILE A 1 104 ? 15.776 9.806 -11.036 1.00 96.19 104 ILE A N 1
ATOM 840 C CA . ILE A 1 104 ? 14.716 10.237 -10.114 1.00 96.19 104 ILE A CA 1
ATOM 841 C C . ILE A 1 104 ? 15.109 10.093 -8.641 1.00 96.19 104 ILE A C 1
ATOM 843 O O . ILE A 1 104 ? 14.441 10.685 -7.803 1.00 96.19 104 ILE A O 1
ATOM 847 N N . GLU A 1 105 ? 16.175 9.357 -8.312 1.00 95.25 105 GLU A N 1
ATOM 848 C CA . GLU A 1 105 ? 16.596 9.075 -6.931 1.00 95.25 105 GLU A CA 1
ATOM 849 C C . GLU A 1 105 ? 16.727 10.310 -6.019 1.00 95.25 105 GLU A C 1
ATOM 851 O O . GLU A 1 105 ? 16.328 10.212 -4.861 1.00 95.25 105 GLU A O 1
ATOM 856 N N . PRO A 1 106 ? 17.206 11.482 -6.490 1.00 94.62 106 PRO A N 1
ATOM 857 C CA . PRO A 1 106 ? 17.285 12.681 -5.652 1.00 94.62 106 PRO A CA 1
ATOM 858 C C . PRO A 1 106 ? 15.929 13.294 -5.264 1.00 94.62 106 PRO A C 1
ATOM 860 O O . PRO A 1 106 ? 15.897 14.193 -4.425 1.00 94.62 106 PRO A O 1
ATOM 863 N N . LYS A 1 107 ? 14.825 12.882 -5.902 1.00 94.25 107 LYS A N 1
ATOM 864 C CA . LYS A 1 107 ? 13.472 13.354 -5.573 1.00 94.25 107 LYS A CA 1
ATOM 865 C C . LYS A 1 107 ? 12.991 12.714 -4.273 1.00 94.25 107 LYS A C 1
ATOM 867 O O . LYS A 1 107 ? 13.457 11.643 -3.881 1.00 94.25 107 LYS A O 1
ATOM 872 N N . ASP A 1 108 ? 12.011 13.336 -3.623 1.00 96.25 108 ASP A N 1
ATOM 873 C CA . ASP A 1 108 ? 11.342 12.676 -2.509 1.00 96.25 108 ASP A CA 1
ATOM 874 C C . ASP A 1 108 ? 10.624 11.403 -2.981 1.00 96.25 108 ASP A C 1
ATOM 876 O O . ASP A 1 108 ? 10.392 11.157 -4.164 1.00 96.25 108 ASP A O 1
ATOM 880 N N . GLU A 1 109 ? 10.301 10.534 -2.034 1.00 94.25 109 GLU A N 1
ATOM 881 C CA . GLU A 1 109 ? 9.736 9.229 -2.345 1.00 94.25 109 GLU A CA 1
ATOM 882 C C . GLU A 1 109 ? 8.377 9.282 -3.054 1.00 94.25 109 GLU A C 1
ATOM 884 O O . GLU A 1 109 ? 8.128 8.435 -3.912 1.00 94.25 109 GLU A O 1
ATOM 889 N N . ALA A 1 110 ? 7.518 10.258 -2.743 1.00 94.94 110 ALA A N 1
ATOM 890 C CA . ALA A 1 110 ? 6.221 10.371 -3.402 1.00 94.94 110 ALA A CA 1
ATOM 891 C C . ALA A 1 110 ? 6.411 10.767 -4.871 1.00 94.94 110 ALA A C 1
ATOM 893 O O . ALA A 1 110 ? 5.876 10.103 -5.763 1.00 94.94 110 ALA A O 1
ATOM 894 N N . ASP A 1 111 ? 7.269 11.754 -5.127 1.00 95.81 111 ASP A N 1
ATOM 895 C CA . ASP A 1 111 ? 7.643 12.168 -6.479 1.00 95.81 111 ASP A CA 1
ATOM 896 C C . ASP A 1 111 ? 8.337 11.044 -7.265 1.00 95.81 111 ASP A C 1
ATOM 898 O O . ASP A 1 111 ? 8.084 10.872 -8.462 1.00 95.81 111 ASP A O 1
ATOM 902 N N . ARG A 1 112 ? 9.181 10.230 -6.610 1.00 96.44 112 ARG A N 1
ATOM 903 C CA . ARG A 1 112 ? 9.801 9.042 -7.228 1.00 96.44 112 ARG A CA 1
ATOM 904 C C . ARG A 1 112 ? 8.759 8.021 -7.665 1.00 96.44 112 ARG A C 1
ATOM 906 O O . ARG A 1 112 ? 8.872 7.483 -8.766 1.00 96.44 112 ARG A O 1
ATOM 913 N N . ILE A 1 113 ? 7.753 7.750 -6.831 1.00 97.38 113 ILE A N 1
ATOM 914 C CA . ILE A 1 113 ? 6.673 6.816 -7.171 1.00 97.38 113 ILE A CA 1
ATOM 915 C C . ILE A 1 113 ? 5.867 7.342 -8.359 1.00 97.38 113 ILE A C 1
ATOM 917 O O . ILE A 1 113 ? 5.632 6.584 -9.301 1.00 97.38 113 ILE A O 1
ATOM 921 N N . VAL A 1 114 ? 5.485 8.622 -8.350 1.00 97.31 114 VAL A N 1
ATOM 922 C CA . VAL A 1 114 ? 4.731 9.247 -9.449 1.00 97.31 114 VAL A CA 1
ATOM 923 C C . VAL A 1 114 ? 5.521 9.169 -10.756 1.00 97.31 114 VAL A C 1
ATOM 925 O O . VAL A 1 114 ? 5.014 8.647 -11.748 1.00 97.31 114 VAL A O 1
ATOM 928 N N . ALA A 1 115 ? 6.785 9.598 -10.743 1.00 96.81 115 ALA A N 1
ATOM 929 C CA . ALA A 1 115 ? 7.633 9.583 -11.931 1.00 96.81 115 ALA A CA 1
ATOM 930 C C . ALA A 1 115 ? 7.868 8.159 -12.458 1.00 96.81 115 ALA A C 1
ATOM 932 O O . ALA A 1 115 ? 7.752 7.910 -13.657 1.00 96.81 115 ALA A O 1
ATOM 933 N N . LEU A 1 116 ? 8.181 7.200 -11.578 1.00 97.81 116 LEU A N 1
ATOM 934 C CA . LEU A 1 116 ? 8.390 5.815 -11.996 1.00 97.81 116 LEU A CA 1
ATOM 935 C C . LEU A 1 116 ? 7.105 5.198 -12.556 1.00 97.81 116 LEU A C 1
ATOM 937 O O . LEU A 1 116 ? 7.174 4.496 -13.560 1.00 97.81 116 LEU A O 1
ATOM 941 N N . THR A 1 117 ? 5.949 5.476 -11.947 1.00 97.56 117 THR A N 1
ATOM 942 C CA . THR A 1 117 ? 4.648 4.996 -12.439 1.00 97.56 117 THR A CA 1
ATOM 943 C C . THR A 1 117 ? 4.402 5.473 -13.866 1.00 97.56 117 THR A C 1
ATOM 945 O O . THR A 1 117 ? 4.087 4.644 -14.716 1.00 97.56 117 THR A O 1
ATOM 948 N N . GLU A 1 118 ? 4.651 6.755 -14.153 1.00 97.50 118 GLU A N 1
ATOM 949 C CA . GLU A 1 118 ? 4.545 7.310 -15.508 1.00 97.50 118 GLU A CA 1
ATOM 950 C C . GLU A 1 118 ? 5.457 6.566 -16.496 1.00 97.50 118 GLU A C 1
ATOM 952 O O . GLU A 1 118 ? 5.018 6.107 -17.550 1.00 97.50 118 GLU A O 1
ATOM 957 N N . TYR A 1 119 ? 6.733 6.372 -16.151 1.00 98.00 119 TYR A N 1
ATOM 958 C CA . TYR A 1 119 ? 7.663 5.671 -17.037 1.00 98.00 119 TYR A CA 1
ATOM 959 C C . TYR A 1 119 ? 7.250 4.224 -17.318 1.00 98.00 119 TYR A C 1
ATOM 961 O O . TYR A 1 119 ? 7.420 3.733 -18.438 1.00 98.00 119 TYR A O 1
ATOM 969 N N . LEU A 1 120 ? 6.671 3.537 -16.332 1.00 97.19 120 LEU A N 1
ATOM 970 C CA . LEU A 1 120 ? 6.170 2.181 -16.525 1.00 97.19 120 LEU A CA 1
ATOM 971 C C . LEU A 1 120 ? 5.020 2.124 -17.535 1.00 97.19 120 LEU A C 1
ATOM 973 O O . LEU A 1 120 ? 4.882 1.096 -18.202 1.00 97.19 120 LEU A O 1
ATOM 977 N N . GLU A 1 121 ? 4.244 3.193 -17.730 1.00 96.25 121 GLU A N 1
ATOM 978 C CA . GLU A 1 121 ? 3.191 3.243 -18.754 1.00 96.25 121 GLU A CA 1
ATOM 979 C C . GLU A 1 121 ? 3.760 3.121 -20.172 1.00 96.25 121 GLU A C 1
ATOM 981 O O . GLU A 1 121 ? 3.203 2.389 -20.993 1.00 96.25 121 GLU A O 1
ATOM 986 N N . TYR A 1 122 ? 4.913 3.740 -20.443 1.00 95.75 122 TYR A N 1
ATOM 987 C CA . TYR A 1 122 ? 5.580 3.668 -21.749 1.00 95.75 122 TYR A CA 1
ATOM 988 C C . TYR A 1 122 ? 6.303 2.335 -21.999 1.00 95.75 122 TYR A C 1
ATOM 990 O O . TYR A 1 122 ? 6.653 2.024 -23.140 1.00 95.75 122 TYR A O 1
ATOM 998 N N . LEU A 1 123 ? 6.555 1.548 -20.948 1.00 94.19 123 LEU A N 1
ATOM 999 C CA . LEU A 1 123 ? 7.310 0.301 -21.034 1.00 94.19 123 LEU A CA 1
ATOM 1000 C C . LEU A 1 123 ? 6.459 -0.838 -21.641 1.00 94.19 123 LEU A C 1
ATOM 1002 O O . LEU A 1 123 ? 5.283 -0.988 -21.275 1.00 94.19 123 LEU A O 1
ATOM 1006 N N . PRO A 1 124 ? 7.023 -1.699 -22.516 1.00 91.50 124 PRO A N 1
ATOM 1007 C CA . PRO A 1 124 ? 6.336 -2.915 -22.953 1.00 91.50 124 PRO A CA 1
ATOM 1008 C C . PRO A 1 124 ? 6.026 -3.853 -21.777 1.00 91.50 124 PRO A C 1
ATOM 1010 O O . PRO A 1 124 ? 6.670 -3.796 -20.732 1.00 91.50 124 PRO A O 1
ATOM 1013 N N . SER A 1 125 ? 5.062 -4.762 -21.958 1.00 91.00 125 SER A N 1
ATOM 1014 C CA . SER A 1 125 ? 4.815 -5.841 -20.990 1.00 91.00 125 SER A CA 1
ATOM 1015 C C . SER A 1 125 ? 5.987 -6.829 -21.015 1.00 91.00 125 SER A C 1
ATOM 1017 O O . SER A 1 125 ? 6.081 -7.689 -21.890 1.00 91.00 125 SER A O 1
ATOM 1019 N N . CYS A 1 126 ? 6.931 -6.636 -20.096 1.00 92.25 126 CYS A N 1
ATOM 1020 C CA . CYS A 1 126 ? 8.169 -7.398 -19.969 1.00 92.25 126 CYS A CA 1
ATOM 1021 C C . CYS A 1 126 ? 8.584 -7.518 -18.492 1.00 92.25 126 CYS A C 1
ATOM 1023 O O . CYS A 1 126 ? 8.017 -6.844 -17.628 1.00 92.25 126 CYS A O 1
ATOM 1025 N N . GLY A 1 127 ? 9.605 -8.336 -18.208 1.00 93.69 127 GLY A N 1
ATOM 1026 C CA . GLY A 1 127 ? 10.132 -8.535 -16.849 1.00 93.69 127 GLY A CA 1
ATOM 1027 C C . GLY A 1 127 ? 10.475 -7.226 -16.131 1.00 93.69 127 GLY A C 1
ATOM 1028 O O . GLY A 1 127 ? 10.013 -7.014 -15.016 1.00 93.69 127 GLY A O 1
ATOM 1029 N N . ALA A 1 128 ? 11.142 -6.291 -16.815 1.00 95.00 128 ALA A N 1
ATOM 1030 C CA . ALA A 1 128 ? 11.483 -4.981 -16.252 1.00 95.00 128 ALA A CA 1
ATOM 1031 C C . ALA A 1 128 ? 10.250 -4.183 -15.780 1.00 95.00 128 ALA A C 1
ATOM 1033 O O . ALA A 1 128 ? 10.315 -3.484 -14.770 1.00 95.00 128 ALA A O 1
ATOM 1034 N N . LYS A 1 129 ? 9.104 -4.305 -16.470 1.00 96.12 129 LYS A N 1
ATOM 1035 C CA . LYS A 1 129 ? 7.856 -3.636 -16.060 1.00 96.12 129 LYS A CA 1
ATOM 1036 C C . LYS A 1 129 ? 7.302 -4.236 -14.772 1.00 96.12 129 LYS A C 1
ATOM 1038 O O . LYS A 1 129 ? 6.875 -3.499 -13.887 1.00 96.12 129 LYS A O 1
ATOM 1043 N N . VAL A 1 130 ? 7.356 -5.564 -14.656 1.00 96.75 130 VAL A N 1
ATOM 1044 C CA . VAL A 1 130 ? 6.966 -6.288 -13.436 1.00 96.75 130 VAL A CA 1
ATOM 1045 C C . VAL A 1 130 ? 7.863 -5.882 -12.267 1.00 96.75 130 VAL A C 1
ATOM 1047 O O . VAL A 1 130 ? 7.353 -5.515 -11.214 1.00 96.75 130 VAL A O 1
ATOM 1050 N N . GLU A 1 131 ? 9.185 -5.857 -12.459 1.00 95.56 131 GLU A N 1
ATOM 1051 C CA . GLU A 1 131 ? 10.156 -5.413 -11.443 1.00 95.56 131 GLU A CA 1
ATOM 1052 C C . GLU A 1 131 ? 9.953 -3.943 -11.034 1.00 95.56 131 GLU A C 1
ATOM 1054 O O . GLU A 1 131 ? 10.144 -3.565 -9.874 1.00 95.56 131 GLU A O 1
ATOM 1059 N N . GLY A 1 132 ? 9.546 -3.101 -11.985 1.00 96.62 132 GLY A N 1
ATOM 1060 C CA . GLY A 1 132 ? 9.163 -1.714 -11.753 1.00 96.62 132 GLY A CA 1
ATOM 1061 C C . GLY A 1 132 ? 7.998 -1.584 -10.777 1.00 96.62 132 GLY A C 1
ATOM 1062 O O . GLY A 1 132 ? 8.129 -0.922 -9.746 1.00 96.62 132 GLY A O 1
ATOM 1063 N N . TYR A 1 133 ? 6.886 -2.257 -11.071 1.00 97.94 133 TYR A N 1
ATOM 1064 C CA . TYR A 1 133 ? 5.714 -2.265 -10.197 1.00 97.94 133 TYR A CA 1
ATOM 1065 C C . TYR A 1 133 ? 5.992 -2.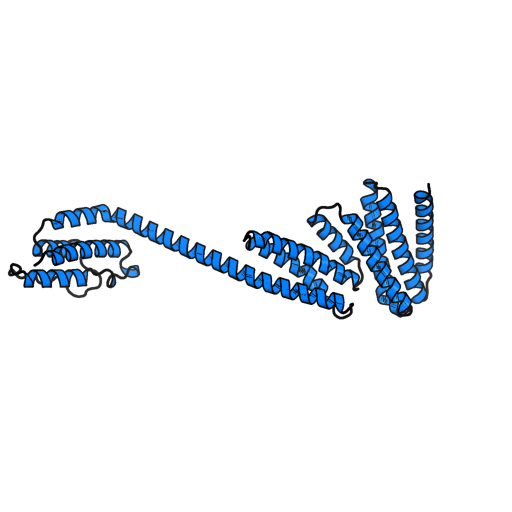937 -8.848 1.00 97.94 133 TYR A C 1
ATOM 1067 O O . TYR A 1 133 ? 5.590 -2.417 -7.807 1.00 97.94 133 TYR A O 1
ATOM 1075 N N . LEU A 1 134 ? 6.738 -4.044 -8.840 1.00 97.06 134 LEU A N 1
ATOM 1076 C CA . LEU A 1 134 ? 7.127 -4.744 -7.617 1.00 97.06 134 LEU A CA 1
ATOM 1077 C C . LEU A 1 134 ? 7.931 -3.841 -6.670 1.00 97.06 134 LEU A C 1
ATOM 1079 O O . LEU A 1 134 ? 7.729 -3.869 -5.455 1.00 97.06 134 LEU A O 1
ATOM 1083 N N . TYR A 1 135 ? 8.814 -3.004 -7.210 1.00 96.62 135 TYR A N 1
ATOM 1084 C CA . TYR A 1 135 ? 9.562 -2.027 -6.422 1.00 96.62 135 TYR A CA 1
ATOM 1085 C C . TYR A 1 135 ? 8.662 -0.953 -5.806 1.00 96.62 135 TYR A C 1
ATOM 1087 O O . TYR A 1 135 ? 8.796 -0.680 -4.615 1.00 96.62 135 TYR A O 1
ATOM 1095 N N . ILE A 1 136 ? 7.710 -0.399 -6.567 1.00 98.25 136 ILE A N 1
ATOM 1096 C CA . ILE A 1 136 ? 6.732 0.569 -6.037 1.00 98.25 136 ILE A CA 1
ATOM 1097 C C . ILE A 1 136 ? 5.910 -0.077 -4.913 1.00 98.25 136 ILE A C 1
ATOM 1099 O O . ILE A 1 136 ? 5.804 0.477 -3.818 1.00 98.25 136 ILE A O 1
ATOM 1103 N N . ALA A 1 137 ? 5.390 -1.286 -5.143 1.00 98.31 137 ALA A N 1
ATOM 1104 C CA . ALA A 1 137 ? 4.658 -2.044 -4.131 1.00 98.31 137 ALA A CA 1
ATOM 1105 C C . ALA A 1 137 ? 5.508 -2.283 -2.870 1.00 98.31 137 ALA A C 1
ATOM 1107 O O . ALA A 1 137 ? 5.021 -2.145 -1.747 1.00 98.31 137 ALA A O 1
ATOM 1108 N N . THR A 1 138 ? 6.797 -2.583 -3.045 1.00 97.75 138 THR A N 1
ATOM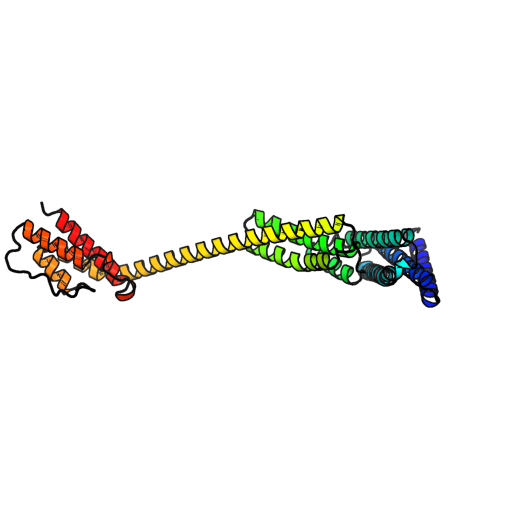 1109 C CA . THR A 1 138 ? 7.744 -2.789 -1.943 1.00 97.75 138 THR A CA 1
ATOM 1110 C C . THR A 1 138 ? 7.969 -1.519 -1.125 1.00 97.75 138 THR A C 1
ATOM 1112 O O . THR A 1 138 ? 8.087 -1.618 0.096 1.00 97.75 138 THR A O 1
ATOM 1115 N N . ILE A 1 139 ? 8.007 -0.336 -1.751 1.00 97.12 139 ILE A N 1
ATOM 1116 C CA . ILE A 1 139 ? 8.099 0.942 -1.028 1.00 97.12 139 ILE A CA 1
ATOM 1117 C C . ILE A 1 139 ? 6.886 1.105 -0.108 1.00 97.12 139 ILE A C 1
ATOM 1119 O O . ILE A 1 139 ? 7.056 1.220 1.105 1.00 97.12 139 ILE A O 1
ATOM 1123 N N . TYR A 1 140 ? 5.667 1.015 -0.649 1.00 98.19 140 TYR A N 1
ATOM 1124 C CA . TYR A 1 140 ? 4.447 1.133 0.155 1.00 98.19 140 TYR A CA 1
ATOM 1125 C C . TYR A 1 140 ? 4.390 0.106 1.286 1.00 98.19 140 TYR A C 1
ATOM 1127 O O . TYR A 1 140 ? 4.087 0.446 2.431 1.00 98.19 140 TYR A O 1
ATOM 1135 N N . PHE A 1 141 ? 4.752 -1.145 1.002 1.00 98.06 141 PHE A N 1
ATOM 1136 C CA . PHE A 1 141 ? 4.779 -2.186 2.020 1.00 98.06 141 PHE A CA 1
ATOM 1137 C C . PHE A 1 141 ? 5.787 -1.886 3.143 1.00 98.06 141 PHE A C 1
ATOM 1139 O O . PHE A 1 141 ? 5.476 -2.092 4.318 1.00 98.06 141 PHE A O 1
ATOM 1146 N N . LYS A 1 142 ? 6.975 -1.357 2.816 1.00 97.19 142 LYS A N 1
ATOM 1147 C CA . LYS A 1 142 ? 7.966 -0.932 3.818 1.00 97.19 142 LYS A CA 1
ATOM 1148 C C . LYS A 1 142 ? 7.429 0.191 4.703 1.00 97.19 142 LYS A C 1
ATOM 1150 O O . LYS A 1 142 ? 7.492 0.041 5.921 1.00 97.19 142 LYS A O 1
ATOM 1155 N N . LYS A 1 143 ? 6.819 1.232 4.124 1.00 96.44 143 LYS A N 1
ATOM 1156 C CA . LYS A 1 143 ? 6.191 2.323 4.895 1.00 96.44 143 LYS A CA 1
ATOM 1157 C C . LYS A 1 143 ? 5.106 1.803 5.830 1.00 96.44 143 LYS A C 1
ATOM 1159 O O . LYS A 1 143 ? 5.088 2.141 7.010 1.00 96.44 143 LYS A O 1
ATOM 1164 N N . GLY A 1 144 ? 4.252 0.907 5.329 1.00 96.88 144 GLY A N 1
ATOM 1165 C CA . GLY A 1 144 ? 3.237 0.232 6.137 1.00 96.88 144 GLY A CA 1
ATOM 1166 C C . GLY A 1 144 ? 3.844 -0.503 7.334 1.00 96.88 144 GLY A C 1
ATOM 1167 O O . GLY A 1 144 ? 3.356 -0.376 8.455 1.00 96.88 144 GLY A O 1
ATOM 1168 N N . LYS A 1 145 ? 4.950 -1.227 7.132 1.00 96.44 145 LYS A N 1
ATOM 1169 C CA . LYS A 1 145 ? 5.665 -1.902 8.225 1.00 96.44 145 LYS A CA 1
ATOM 1170 C C . LYS A 1 145 ? 6.330 -0.944 9.210 1.00 96.44 145 LYS A C 1
ATOM 1172 O O . LYS A 1 145 ? 6.475 -1.307 10.373 1.00 96.44 145 LYS A O 1
ATOM 1177 N N . GLU A 1 146 ? 6.785 0.221 8.767 1.00 96.44 146 GLU A N 1
ATOM 1178 C CA . GLU A 1 146 ? 7.426 1.211 9.636 1.00 96.44 146 GLU A CA 1
ATOM 1179 C C . GLU A 1 146 ? 6.431 1.823 10.612 1.00 96.44 146 GLU A C 1
ATOM 1181 O O . GLU A 1 146 ? 6.680 1.783 11.814 1.00 96.44 146 GLU A O 1
ATOM 1186 N N . VAL A 1 147 ? 5.278 2.283 10.124 1.00 96.50 147 VAL A N 1
ATOM 1187 C CA . VAL A 1 147 ? 4.236 2.860 10.990 1.00 96.50 147 VAL A CA 1
ATOM 1188 C C . VAL A 1 147 ? 3.599 1.814 11.911 1.00 96.50 147 VAL A C 1
ATOM 1190 O O . VAL A 1 147 ? 3.201 2.120 13.032 1.00 96.50 147 VAL A O 1
ATOM 1193 N N . LEU A 1 148 ? 3.599 0.539 11.505 1.00 92.44 148 LEU A N 1
ATOM 1194 C CA . LEU A 1 148 ? 3.148 -0.561 12.359 1.00 92.44 148 LEU A CA 1
ATOM 1195 C C . LEU A 1 148 ? 4.003 -0.729 13.628 1.00 92.44 148 LEU A C 1
ATOM 1197 O O . LEU A 1 148 ? 3.488 -1.206 14.634 1.00 92.44 148 LEU A O 1
ATOM 1201 N N . LYS A 1 149 ? 5.283 -0.323 13.617 1.00 92.50 149 LYS A N 1
ATOM 1202 C CA . LYS A 1 149 ? 6.151 -0.359 14.814 1.00 92.50 149 LYS A CA 1
ATOM 1203 C C . LYS A 1 149 ? 5.688 0.597 15.916 1.00 92.50 149 LYS A C 1
ATOM 1205 O O . LYS A 1 149 ? 6.112 0.437 17.055 1.00 92.50 149 LYS A O 1
ATOM 1210 N N . PHE A 1 150 ? 4.858 1.575 15.564 1.00 94.12 150 PHE A N 1
ATOM 1211 C CA . PHE A 1 150 ? 4.327 2.600 16.458 1.00 94.12 150 PHE A CA 1
ATOM 1212 C C . PHE A 1 150 ? 2.822 2.423 16.706 1.00 94.12 150 PHE A C 1
ATOM 1214 O O . PHE A 1 150 ? 2.159 3.361 17.131 1.00 94.12 150 PHE A O 1
ATOM 1221 N N . ASP A 1 151 ? 2.269 1.238 16.412 1.00 92.94 151 ASP A N 1
ATOM 1222 C CA . ASP A 1 151 ? 0.838 0.927 16.546 1.00 92.94 151 ASP A CA 1
ATOM 1223 C C . ASP A 1 151 ? -0.096 1.849 15.732 1.00 92.94 151 ASP A C 1
ATOM 1225 O O . ASP A 1 151 ? -1.305 1.908 15.968 1.00 92.94 151 ASP A O 1
ATOM 1229 N N . GLU A 1 152 ? 0.425 2.522 14.701 1.00 95.56 152 GLU A N 1
ATOM 1230 C CA . GLU A 1 152 ? -0.360 3.367 13.796 1.00 95.56 152 GLU A CA 1
ATOM 1231 C C . GLU A 1 152 ? -1.095 2.513 12.749 1.00 95.56 152 GLU A C 1
ATOM 1233 O O . GLU A 1 152 ? -0.799 2.514 11.548 1.00 95.56 152 GLU A O 1
ATOM 1238 N N . TYR A 1 153 ? -2.069 1.729 13.212 1.00 95.94 153 TYR A N 1
ATOM 1239 C CA . TYR A 1 153 ? -2.776 0.748 12.387 1.00 95.94 153 TYR A CA 1
ATOM 1240 C C . TYR A 1 153 ? -3.539 1.375 11.211 1.00 95.94 153 TYR A C 1
ATOM 1242 O O . TYR A 1 153 ? -3.628 0.770 10.144 1.00 95.94 153 TYR A O 1
ATOM 1250 N N . GLU A 1 154 ? -4.079 2.581 11.375 1.00 94.81 154 GLU A N 1
ATOM 1251 C CA . GLU A 1 154 ? -4.834 3.272 10.324 1.00 94.81 154 GLU A CA 1
ATOM 1252 C C . GLU A 1 154 ? -3.916 3.767 9.199 1.00 94.81 154 GLU A C 1
ATOM 1254 O O . GLU A 1 154 ? -4.196 3.512 8.025 1.00 94.81 154 GLU A O 1
ATOM 1259 N N . ASN A 1 155 ? -2.765 4.352 9.548 1.00 96.38 155 ASN A N 1
ATOM 1260 C CA . ASN A 1 155 ? -1.731 4.729 8.581 1.00 96.38 155 ASN A CA 1
ATOM 1261 C C . ASN A 1 155 ? -1.166 3.492 7.872 1.00 96.38 155 ASN A C 1
ATOM 1263 O O . ASN A 1 155 ? -1.026 3.482 6.648 1.00 96.38 155 ASN A O 1
ATOM 1267 N N . CYS A 1 156 ? -0.923 2.406 8.618 1.00 97.56 156 CYS A N 1
ATOM 1268 C CA . CYS A 1 156 ? -0.518 1.123 8.045 1.00 97.56 156 CYS A CA 1
ATOM 1269 C C . CYS A 1 156 ? -1.544 0.626 7.017 1.00 97.56 156 CYS A C 1
ATOM 1271 O O . CYS A 1 156 ? -1.178 0.230 5.911 1.00 97.56 156 CYS A O 1
ATOM 1273 N N . GLN A 1 157 ? -2.839 0.693 7.348 1.00 97.50 157 GLN A N 1
ATOM 1274 C CA . GLN A 1 157 ? -3.910 0.314 6.431 1.00 97.50 157 GLN A CA 1
ATOM 1275 C C . GLN A 1 157 ? -3.901 1.163 5.151 1.00 97.50 157 GLN A C 1
ATOM 1277 O O . GLN A 1 157 ? -4.148 0.613 4.078 1.00 97.50 157 GLN A O 1
ATOM 1282 N N . GLY A 1 158 ? -3.632 2.468 5.254 1.00 97.31 158 GLY A N 1
ATOM 1283 C CA . GLY A 1 158 ? -3.473 3.360 4.101 1.00 97.31 158 GLY A CA 1
ATOM 1284 C C . GLY A 1 158 ? -2.384 2.865 3.150 1.00 97.31 158 GLY A C 1
ATOM 1285 O O . GLY A 1 158 ? -2.671 2.538 2.002 1.00 97.31 158 GLY A O 1
ATOM 1286 N N . TYR A 1 159 ? -1.169 2.663 3.662 1.00 97.94 159 TYR A N 1
ATOM 1287 C CA . TYR A 1 159 ? -0.053 2.173 2.849 1.00 97.94 159 TYR A CA 1
ATOM 1288 C C . TYR A 1 159 ? -0.286 0.777 2.257 1.00 97.94 159 TYR A C 1
ATOM 1290 O O . TYR A 1 159 ? 0.103 0.511 1.120 1.00 97.94 159 TYR A O 1
ATOM 1298 N N . LEU A 1 160 ? -0.941 -0.129 2.992 1.00 97.62 160 LEU A N 1
ATOM 1299 C CA . LEU A 1 160 ? -1.293 -1.447 2.457 1.00 97.62 160 LEU A CA 1
ATOM 1300 C C . LEU A 1 160 ? -2.307 -1.345 1.309 1.00 97.62 160 LEU A C 1
ATOM 1302 O O . LEU A 1 160 ? -2.202 -2.118 0.361 1.00 97.62 160 LEU A O 1
ATOM 1306 N N . LYS A 1 161 ? -3.242 -0.382 1.342 1.00 96.94 161 LYS A N 1
ATOM 1307 C CA . LYS A 1 161 ? -4.145 -0.113 0.209 1.00 96.94 161 LYS A CA 1
ATOM 1308 C C . LYS A 1 161 ? -3.378 0.412 -1.002 1.00 96.94 161 LYS A C 1
ATOM 1310 O O . LYS A 1 161 ? -3.593 -0.107 -2.095 1.00 96.94 161 LYS A O 1
ATOM 1315 N N . ASP A 1 162 ? -2.465 1.359 -0.802 1.00 97.06 162 ASP A N 1
ATOM 1316 C CA . ASP A 1 162 ? -1.650 1.928 -1.884 1.00 97.06 162 ASP A CA 1
ATOM 1317 C C . ASP A 1 162 ? -0.731 0.877 -2.529 1.00 97.06 162 ASP A C 1
ATOM 1319 O O . ASP A 1 162 ? -0.482 0.906 -3.731 1.00 97.06 162 ASP A O 1
ATOM 1323 N N . CYS A 1 163 ? -0.297 -0.126 -1.759 1.00 97.62 163 CYS A N 1
ATOM 1324 C CA . CYS A 1 163 ? 0.468 -1.271 -2.256 1.00 97.62 163 CYS A CA 1
ATOM 1325 C C . CYS A 1 163 ? -0.315 -2.143 -3.263 1.00 97.62 163 CYS A C 1
ATOM 1327 O O . CYS A 1 163 ? 0.290 -2.772 -4.133 1.00 97.62 163 CYS A O 1
ATOM 1329 N N . ARG A 1 164 ? -1.655 -2.188 -3.181 1.00 95.56 164 ARG A N 1
ATOM 1330 C CA . ARG A 1 164 ? -2.483 -3.134 -3.957 1.00 95.56 164 ARG A CA 1
ATOM 1331 C C . ARG A 1 164 ? -2.424 -2.903 -5.457 1.00 95.56 164 ARG A C 1
ATOM 1333 O O . ARG A 1 164 ? -2.354 -3.872 -6.203 1.00 95.56 164 ARG A O 1
ATOM 1340 N N . VAL A 1 165 ? -2.484 -1.647 -5.894 1.00 95.75 165 VAL A N 1
ATOM 1341 C CA . VAL A 1 165 ? -2.515 -1.298 -7.322 1.00 95.75 165 VAL A CA 1
ATOM 1342 C C . VAL A 1 165 ? -1.233 -1.743 -8.037 1.00 95.75 165 VAL A C 1
ATOM 1344 O O . VAL A 1 165 ? -1.334 -2.560 -8.954 1.00 95.75 165 VAL A O 1
ATOM 1347 N N . PRO A 1 166 ? -0.024 -1.308 -7.624 1.00 97.69 166 PRO A N 1
ATOM 1348 C CA . PRO A 1 166 ? 1.205 -1.752 -8.273 1.00 97.69 166 PRO A CA 1
ATOM 1349 C C . PRO A 1 166 ? 1.409 -3.267 -8.138 1.00 97.69 166 PRO A C 1
ATOM 1351 O O . PRO A 1 166 ? 1.835 -3.915 -9.090 1.00 97.69 166 PRO A O 1
ATOM 1354 N N . LEU A 1 167 ? 1.055 -3.870 -6.999 1.00 97.75 167 LEU A N 1
ATOM 1355 C CA . LEU A 1 167 ? 1.187 -5.317 -6.831 1.00 97.75 167 LEU A CA 1
ATOM 1356 C C . LEU A 1 167 ? 0.247 -6.110 -7.752 1.00 97.75 167 LEU A C 1
ATOM 1358 O O . LEU A 1 167 ? 0.660 -7.119 -8.319 1.00 97.75 167 LEU A O 1
ATOM 1362 N N . GLY A 1 168 ? -0.986 -5.636 -7.937 1.00 96.62 168 GLY A N 1
ATOM 1363 C CA . GLY A 1 168 ? -1.953 -6.228 -8.859 1.00 96.62 168 GLY A CA 1
ATOM 1364 C C . GLY A 1 168 ? -1.500 -6.143 -10.318 1.00 96.62 168 GLY A C 1
ATOM 1365 O O . GLY A 1 168 ? -1.610 -7.127 -11.048 1.00 96.62 168 GLY A O 1
ATOM 1366 N N . GLU A 1 169 ? -0.917 -5.015 -10.739 1.00 96.44 169 GLU A N 1
ATOM 1367 C CA . GLU A 1 169 ? -0.334 -4.898 -12.084 1.00 96.44 169 GLU A CA 1
ATOM 1368 C C . GLU A 1 169 ? 0.870 -5.826 -12.280 1.00 96.44 169 GLU A C 1
ATOM 1370 O O . GLU A 1 169 ? 0.998 -6.451 -13.336 1.00 96.44 169 GLU A O 1
ATOM 1375 N N . ALA A 1 170 ? 1.733 -5.966 -11.267 1.00 96.44 170 ALA A N 1
ATOM 1376 C CA . ALA A 1 170 ? 2.841 -6.917 -11.308 1.00 96.44 170 ALA A CA 1
ATOM 1377 C C . ALA A 1 170 ? 2.336 -8.365 -11.443 1.00 96.44 170 ALA A C 1
ATOM 1379 O O . ALA A 1 170 ? 2.850 -9.115 -12.273 1.00 96.44 170 ALA A O 1
ATOM 1380 N N . GLU A 1 171 ? 1.308 -8.744 -10.677 1.00 95.25 171 GLU A N 1
ATOM 1381 C CA . GLU A 1 171 ? 0.686 -10.072 -10.725 1.00 95.25 171 GLU A CA 1
ATOM 1382 C C . GLU A 1 171 ? 0.078 -10.376 -12.098 1.00 95.25 171 GLU A C 1
ATOM 1384 O O . GLU A 1 171 ? 0.341 -11.430 -12.670 1.00 95.25 171 GLU A O 1
ATOM 1389 N N . ARG A 1 172 ? -0.658 -9.427 -12.685 1.00 93.94 172 ARG A N 1
ATOM 1390 C CA . ARG A 1 172 ? -1.312 -9.600 -13.993 1.00 93.94 172 ARG A CA 1
ATOM 1391 C C . ARG A 1 172 ? -0.335 -9.937 -15.130 1.00 93.94 172 ARG A C 1
ATOM 1393 O O . ARG A 1 172 ? -0.748 -10.450 -16.167 1.00 93.94 172 ARG A O 1
ATOM 1400 N N . MET A 1 173 ? 0.945 -9.601 -14.976 1.00 91.69 173 MET A N 1
ATOM 1401 C CA . MET A 1 173 ? 1.963 -9.737 -16.019 1.00 91.69 173 MET A CA 1
ATOM 1402 C C . MET A 1 173 ? 3.031 -10.802 -15.715 1.00 91.69 173 MET A C 1
ATOM 1404 O O . MET A 1 173 ? 3.922 -11.000 -16.542 1.00 91.69 173 MET A O 1
ATOM 1408 N N . CYS A 1 174 ? 2.991 -11.476 -14.558 1.00 89.88 174 CYS A N 1
ATOM 1409 C CA . CYS A 1 174 ? 4.117 -12.292 -14.087 1.00 89.88 174 CYS A CA 1
ATOM 1410 C C . CYS A 1 174 ? 4.140 -13.751 -14.592 1.00 89.88 174 CYS A C 1
ATOM 1412 O O . CYS A 1 174 ? 5.087 -14.485 -14.301 1.00 89.88 174 CYS A O 1
ATOM 1414 N N . ASP A 1 175 ? 3.155 -14.184 -15.381 1.00 83.75 175 ASP A N 1
ATOM 1415 C CA . ASP A 1 175 ? 3.077 -15.581 -15.839 1.00 83.75 175 ASP A CA 1
ATOM 1416 C C . ASP A 1 175 ? 4.209 -15.965 -16.804 1.00 83.75 175 ASP A C 1
ATOM 1418 O O . ASP A 1 175 ? 4.728 -17.081 -16.749 1.00 83.75 175 ASP A O 1
ATOM 1422 N N . ASN A 1 176 ? 4.629 -15.023 -17.655 1.00 81.06 176 ASN A N 1
ATOM 1423 C CA . ASN A 1 176 ? 5.602 -15.244 -18.733 1.00 81.06 176 ASN A CA 1
ATOM 1424 C C . ASN A 1 176 ? 6.964 -14.571 -18.480 1.00 81.06 176 ASN A C 1
ATOM 1426 O O . ASN A 1 176 ? 7.725 -14.353 -19.425 1.00 81.06 176 ASN A O 1
ATOM 1430 N N . VAL A 1 177 ? 7.263 -14.195 -17.233 1.00 86.31 177 VAL A N 1
ATOM 1431 C CA . VAL A 1 177 ? 8.555 -13.595 -16.850 1.00 86.31 177 VAL A CA 1
ATOM 1432 C C . VAL A 1 177 ? 9.450 -14.606 -16.129 1.00 86.31 177 VAL A C 1
ATOM 1434 O O . VAL A 1 177 ? 9.069 -15.761 -15.934 1.00 86.31 177 VAL A O 1
ATOM 1437 N N . ASP A 1 178 ? 10.659 -14.178 -15.754 1.00 86.88 178 ASP A N 1
ATOM 1438 C CA . ASP A 1 178 ? 11.595 -15.005 -14.993 1.00 86.88 178 ASP A CA 1
ATOM 1439 C C . ASP A 1 178 ? 10.915 -15.595 -13.734 1.00 86.88 178 ASP A C 1
ATOM 1441 O O . ASP A 1 178 ? 10.280 -14.849 -12.975 1.00 86.88 178 ASP A O 1
ATOM 1445 N N . PRO A 1 179 ? 11.029 -16.916 -13.486 1.00 91.00 179 PRO A N 1
ATOM 1446 C CA . PRO A 1 179 ? 10.466 -17.558 -12.301 1.00 91.00 179 PRO A CA 1
ATOM 1447 C C . PRO A 1 179 ? 10.832 -16.885 -10.973 1.00 91.00 179 PRO A C 1
ATOM 1449 O O . PRO A 1 179 ? 10.016 -16.919 -10.052 1.00 91.00 179 PRO A O 1
ATOM 1452 N N . ILE A 1 180 ? 12.014 -16.271 -10.868 1.00 92.25 180 ILE A N 1
ATOM 1453 C CA . ILE A 1 180 ? 12.464 -15.550 -9.670 1.00 92.25 180 ILE A CA 1
ATOM 1454 C C . ILE A 1 180 ? 11.573 -14.329 -9.416 1.00 92.25 180 ILE A C 1
ATOM 1456 O O . ILE A 1 180 ? 11.057 -14.168 -8.313 1.00 92.25 180 ILE A O 1
ATOM 1460 N N . ILE A 1 181 ? 11.284 -13.533 -10.450 1.00 92.31 181 ILE A N 1
ATOM 1461 C CA . ILE A 1 181 ? 10.409 -12.353 -10.336 1.00 92.31 181 ILE A CA 1
ATOM 1462 C C . ILE A 1 181 ? 9.006 -12.777 -9.880 1.00 92.31 181 ILE A C 1
ATOM 1464 O O . ILE A 1 181 ? 8.396 -12.144 -9.018 1.00 92.31 181 ILE A O 1
ATOM 1468 N N . ARG A 1 182 ? 8.489 -13.887 -10.422 1.00 93.25 182 ARG A N 1
ATOM 1469 C CA . ARG A 1 182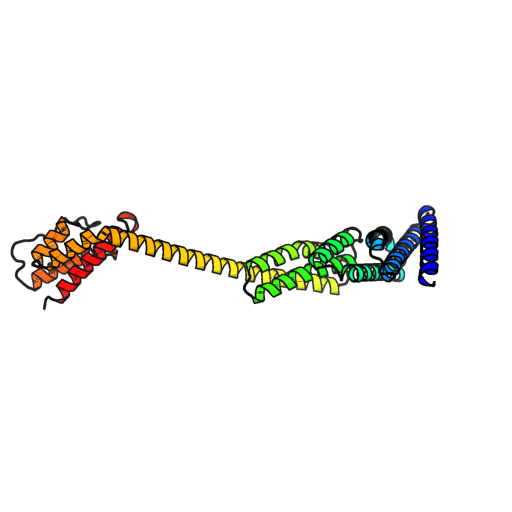 ? 7.183 -14.432 -10.021 1.00 93.25 182 ARG A CA 1
ATOM 1470 C C . ARG A 1 182 ? 7.161 -14.870 -8.553 1.00 93.25 182 ARG A C 1
ATOM 1472 O O . ARG A 1 182 ? 6.148 -14.670 -7.873 1.00 93.25 182 ARG A O 1
ATOM 1479 N N . LEU A 1 183 ? 8.250 -15.463 -8.056 1.00 94.75 183 LEU A N 1
ATOM 1480 C CA . LEU A 1 183 ? 8.384 -15.812 -6.640 1.00 94.75 183 LEU A CA 1
ATOM 1481 C C . LEU A 1 183 ? 8.336 -14.562 -5.758 1.00 94.75 183 LEU A C 1
ATOM 1483 O O . LEU A 1 183 ? 7.603 -14.568 -4.770 1.00 94.75 183 LEU A O 1
ATOM 1487 N N . ASP A 1 184 ? 9.023 -13.487 -6.145 1.00 95.62 184 ASP A N 1
ATOM 1488 C CA . ASP A 1 184 ? 9.033 -12.238 -5.378 1.00 95.62 184 ASP A CA 1
ATOM 1489 C C . ASP A 1 184 ? 7.652 -11.568 -5.333 1.00 95.62 184 ASP A C 1
ATOM 1491 O O . ASP A 1 184 ? 7.196 -11.162 -4.261 1.00 95.62 184 ASP A O 1
ATOM 1495 N N . VAL A 1 185 ? 6.936 -11.522 -6.464 1.00 96.75 185 VAL A N 1
ATOM 1496 C CA . VAL A 1 185 ? 5.545 -11.026 -6.522 1.00 96.75 185 VAL A CA 1
ATOM 1497 C C . VAL A 1 185 ? 4.646 -11.839 -5.587 1.00 96.75 185 VAL A C 1
ATOM 1499 O O . VAL A 1 185 ? 3.911 -11.279 -4.771 1.00 96.75 185 VAL A O 1
ATOM 1502 N N . THR A 1 186 ? 4.747 -13.169 -5.651 1.00 96.06 186 THR A N 1
ATOM 1503 C CA . THR A 1 186 ? 3.953 -14.075 -4.808 1.00 96.06 186 THR A CA 1
ATOM 1504 C C . THR A 1 186 ? 4.280 -13.898 -3.323 1.00 96.06 186 THR A C 1
ATOM 1506 O O . THR A 1 186 ? 3.383 -13.899 -2.476 1.00 96.06 186 THR A O 1
ATOM 1509 N N . ALA A 1 187 ? 5.561 -13.744 -2.986 1.00 97.12 187 ALA A N 1
ATOM 1510 C CA . ALA A 1 187 ? 6.013 -13.542 -1.617 1.00 97.12 187 ALA A CA 1
ATOM 1511 C C . ALA A 1 187 ? 5.512 -12.207 -1.054 1.00 97.12 187 ALA A C 1
ATOM 1513 O O . ALA A 1 187 ? 4.988 -12.170 0.063 1.00 97.12 187 ALA A O 1
ATOM 1514 N N . LEU A 1 188 ? 5.616 -11.118 -1.826 1.00 97.94 188 LEU A N 1
ATOM 1515 C CA . LEU A 1 188 ? 5.112 -9.813 -1.403 1.00 97.94 188 LEU A CA 1
ATOM 1516 C C . LEU A 1 188 ? 3.593 -9.838 -1.211 1.00 97.94 188 LEU A C 1
ATOM 1518 O O . LEU A 1 188 ? 3.113 -9.345 -0.194 1.00 97.94 188 LEU A O 1
ATOM 1522 N N . LYS A 1 189 ? 2.845 -10.487 -2.110 1.00 97.38 189 LYS A N 1
ATOM 1523 C CA . LYS A 1 189 ? 1.390 -10.659 -1.985 1.00 97.38 189 LYS A CA 1
ATOM 1524 C C . LYS A 1 189 ? 0.982 -11.332 -0.682 1.00 97.38 189 LYS A C 1
ATOM 1526 O O . LYS A 1 189 ? 0.207 -10.757 0.079 1.00 97.38 189 LYS A O 1
ATOM 1531 N N . LYS A 1 190 ? 1.576 -12.484 -0.363 1.00 97.56 190 LYS A N 1
ATOM 1532 C CA . LYS A 1 190 ? 1.307 -13.182 0.907 1.00 97.56 190 LYS A CA 1
ATOM 1533 C C . LYS A 1 190 ? 1.630 -12.310 2.121 1.00 97.56 190 LYS A C 1
ATOM 1535 O O . LYS A 1 190 ? 0.889 -12.304 3.104 1.00 97.56 190 LYS A O 1
ATOM 1540 N N . ASN A 1 191 ? 2.726 -11.555 2.055 1.00 97.56 191 ASN A N 1
ATOM 1541 C CA . ASN A 1 191 ? 3.116 -10.639 3.121 1.00 97.56 191 ASN A CA 1
ATOM 1542 C C . ASN A 1 191 ? 2.106 -9.496 3.300 1.00 97.56 191 ASN A C 1
ATOM 1544 O O . ASN A 1 191 ? 1.740 -9.195 4.437 1.00 97.56 191 ASN A O 1
ATOM 1548 N N . VAL A 1 192 ? 1.635 -8.882 2.212 1.00 97.56 192 VAL A N 1
ATOM 1549 C CA . VAL A 1 192 ? 0.611 -7.826 2.247 1.00 97.56 192 VAL A CA 1
ATOM 1550 C C . VAL A 1 192 ? -0.689 -8.370 2.838 1.00 97.56 192 VAL A C 1
ATOM 1552 O O . VAL A 1 192 ? -1.195 -7.804 3.804 1.00 97.56 192 VAL A O 1
ATOM 1555 N N . GLU A 1 193 ? -1.176 -9.514 2.354 1.00 97.12 193 GLU A N 1
ATOM 1556 C CA . GLU A 1 193 ? -2.403 -10.159 2.846 1.00 97.12 193 GLU A CA 1
ATOM 1557 C C . GLU A 1 193 ? -2.342 -10.471 4.350 1.00 97.12 193 GLU A C 1
ATOM 1559 O O . GLU A 1 193 ? -3.294 -10.205 5.095 1.00 97.12 193 GLU A O 1
ATOM 1564 N N . TYR A 1 194 ? -1.202 -10.982 4.826 1.00 97.19 194 TYR A N 1
ATOM 1565 C CA . TYR A 1 194 ? -0.980 -11.237 6.249 1.00 97.19 194 TYR A CA 1
ATOM 1566 C C . TYR A 1 194 ? -1.088 -9.953 7.087 1.00 97.19 194 TYR A C 1
ATOM 1568 O O . TYR A 1 194 ? -1.820 -9.920 8.085 1.00 97.19 194 TYR A O 1
ATOM 1576 N N . HIS A 1 195 ? -0.390 -8.886 6.678 1.00 97.31 195 HIS A N 1
ATOM 1577 C CA . HIS A 1 195 ? -0.383 -7.623 7.420 1.00 97.31 195 HIS A CA 1
ATOM 1578 C C . HIS A 1 195 ? -1.750 -6.936 7.371 1.00 97.31 195 HIS A C 1
ATOM 1580 O O . HIS A 1 195 ? -2.198 -6.413 8.388 1.00 97.31 195 HIS A O 1
ATOM 1586 N N . GLU A 1 196 ? -2.473 -7.016 6.253 1.00 96.44 196 GLU A N 1
ATOM 1587 C CA . GLU A 1 196 ? -3.846 -6.517 6.172 1.00 96.44 196 GLU A CA 1
ATOM 1588 C C . GLU A 1 196 ? -4.773 -7.216 7.168 1.00 96.44 196 GLU A C 1
ATOM 1590 O O . GLU A 1 196 ? -5.573 -6.564 7.843 1.00 96.44 196 GLU A O 1
ATOM 1595 N N . GLY A 1 197 ? -4.667 -8.544 7.280 1.00 96.69 197 GLY A N 1
ATOM 1596 C CA . GLY A 1 197 ? -5.432 -9.314 8.256 1.00 96.69 197 GLY A CA 1
ATOM 1597 C C . GLY A 1 197 ? -5.111 -8.906 9.695 1.00 96.69 197 GLY A C 1
ATOM 1598 O O . GLY A 1 197 ? -6.023 -8.759 10.511 1.00 96.69 197 GLY A O 1
ATOM 1599 N N . LEU A 1 198 ? -3.830 -8.695 10.001 1.00 96.38 198 LEU A N 1
ATOM 1600 C CA . LEU A 1 198 ? -3.367 -8.241 11.312 1.00 96.38 198 LEU A CA 1
ATOM 1601 C C . LEU A 1 198 ? -3.900 -6.843 11.654 1.00 96.38 198 LEU A C 1
ATOM 1603 O O . LEU A 1 198 ? -4.548 -6.673 12.687 1.00 96.38 198 LEU A O 1
ATOM 1607 N N . VAL A 1 199 ? -3.703 -5.876 10.759 1.00 97.31 199 VAL A N 1
ATOM 1608 C CA . VAL A 1 199 ? -4.130 -4.481 10.932 1.00 97.31 199 VAL A CA 1
ATOM 1609 C C . VAL A 1 199 ? -5.645 -4.385 11.090 1.00 97.31 199 VAL A C 1
ATOM 1611 O O . VAL A 1 199 ? -6.131 -3.722 12.004 1.00 97.31 199 VAL A O 1
ATOM 1614 N N . ARG A 1 200 ? -6.411 -5.111 10.263 1.00 96.81 200 ARG A N 1
ATOM 1615 C CA . ARG A 1 200 ? -7.879 -5.143 10.347 1.00 96.81 200 ARG A CA 1
ATOM 1616 C C . ARG A 1 200 ? -8.363 -5.600 11.723 1.00 96.81 200 ARG A C 1
ATOM 1618 O O . ARG A 1 200 ? -9.267 -4.983 12.281 1.00 96.81 200 ARG A O 1
ATOM 1625 N N . ARG A 1 201 ? -7.756 -6.652 12.285 1.00 96.94 201 ARG A N 1
ATOM 1626 C CA . ARG A 1 201 ? -8.094 -7.141 13.633 1.00 96.94 201 ARG A CA 1
ATOM 1627 C C . ARG A 1 201 ? -7.714 -6.140 14.722 1.00 96.94 201 ARG A C 1
ATOM 1629 O O . ARG A 1 201 ? -8.463 -5.992 15.682 1.00 96.94 201 ARG A O 1
ATOM 1636 N N . SER A 1 202 ? -6.575 -5.461 14.603 1.00 96.12 202 SER A N 1
ATOM 1637 C CA . SER A 1 202 ? -6.163 -4.449 15.585 1.00 96.12 202 SER A CA 1
ATOM 1638 C C . SER A 1 202 ? -7.085 -3.230 15.591 1.00 96.12 202 SER A C 1
ATOM 1640 O O . SER A 1 202 ? -7.543 -2.844 16.662 1.00 96.12 202 SER A O 1
ATOM 1642 N N . ILE A 1 203 ? -7.456 -2.705 14.418 1.00 95.62 203 ILE A N 1
ATOM 1643 C CA . ILE A 1 203 ? -8.416 -1.592 14.310 1.00 95.62 203 ILE A CA 1
ATOM 1644 C C . ILE A 1 203 ? -9.775 -1.987 14.898 1.00 95.62 203 ILE A C 1
ATOM 1646 O O . ILE A 1 203 ? -10.357 -1.220 15.661 1.00 95.62 203 ILE A O 1
ATOM 1650 N N . ALA A 1 204 ? -10.276 -3.188 14.587 1.00 96.44 204 ALA A N 1
ATOM 1651 C CA . ALA A 1 204 ? -11.541 -3.669 15.142 1.00 96.44 204 ALA A CA 1
ATOM 1652 C C . ALA A 1 204 ? -11.504 -3.728 16.679 1.00 96.44 204 ALA A C 1
ATOM 1654 O O . ALA A 1 204 ? -12.389 -3.187 17.334 1.00 96.44 204 ALA A O 1
ATOM 1655 N N . ARG A 1 205 ? -10.433 -4.288 17.261 1.00 95.38 205 ARG A N 1
ATOM 1656 C CA . ARG A 1 205 ? -10.255 -4.338 18.722 1.00 95.38 205 ARG A CA 1
ATOM 1657 C C . ARG A 1 205 ? -10.202 -2.951 19.363 1.00 95.38 205 ARG A C 1
ATOM 1659 O O . ARG A 1 205 ? -10.783 -2.770 20.429 1.00 95.38 205 ARG A O 1
ATOM 1666 N N . ALA A 1 206 ? -9.514 -1.996 18.736 1.00 93.44 206 ALA A N 1
ATOM 1667 C CA . ALA A 1 206 ? -9.433 -0.625 19.233 1.00 93.44 206 ALA A CA 1
ATOM 1668 C C . ALA A 1 206 ? -10.816 0.046 19.244 1.00 93.44 206 ALA A C 1
ATOM 1670 O O . ALA A 1 206 ? -11.225 0.588 20.268 1.00 93.44 206 ALA A O 1
ATOM 1671 N N . ARG A 1 207 ? -11.579 -0.091 18.152 1.00 93.94 207 ARG A N 1
ATOM 1672 C CA . ARG A 1 207 ? -12.949 0.436 18.051 1.00 93.94 207 ARG A CA 1
ATOM 1673 C C . ARG A 1 207 ? -13.899 -0.201 19.061 1.00 93.94 207 ARG A C 1
ATOM 1675 O O . ARG A 1 207 ? -14.694 0.503 19.677 1.00 93.94 207 ARG A O 1
ATOM 1682 N N . ASP A 1 208 ? -13.798 -1.510 19.278 1.00 95.56 208 ASP A N 1
ATOM 1683 C CA . ASP A 1 208 ? -14.608 -2.206 20.282 1.00 95.56 208 ASP A CA 1
ATOM 1684 C C . ASP A 1 208 ? -14.265 -1.754 21.712 1.00 95.56 208 ASP A C 1
ATOM 1686 O O . ASP A 1 208 ? -15.148 -1.632 22.563 1.00 95.56 208 ASP A O 1
ATOM 1690 N N . ALA A 1 209 ? -12.984 -1.497 22.000 1.00 94.62 209 ALA A N 1
ATOM 1691 C CA . ALA A 1 209 ? -12.550 -0.962 23.288 1.00 94.62 209 ALA A CA 1
ATOM 1692 C C . ALA A 1 209 ? -13.069 0.466 23.513 1.00 94.62 209 ALA A C 1
ATOM 1694 O O . ALA A 1 209 ? -13.657 0.733 24.560 1.00 94.62 209 ALA A O 1
ATOM 1695 N N . GLU A 1 210 ? -12.934 1.340 22.515 1.00 94.69 210 GLU A N 1
ATOM 1696 C CA . GLU A 1 210 ? -13.454 2.708 22.562 1.00 94.69 210 GLU A CA 1
ATOM 1697 C C . GLU A 1 210 ? -14.978 2.722 22.746 1.00 94.69 210 GLU A C 1
ATOM 1699 O O . GLU A 1 210 ? -15.498 3.418 23.617 1.00 94.69 210 GLU A O 1
ATOM 1704 N N . ALA A 1 211 ? -15.709 1.882 22.007 1.00 95.44 211 ALA A N 1
ATOM 1705 C CA . ALA A 1 211 ? -17.158 1.768 22.142 1.00 95.44 211 ALA A CA 1
ATOM 1706 C C . ALA A 1 211 ? -17.588 1.304 23.544 1.00 95.44 211 ALA A C 1
ATOM 1708 O O . ALA A 1 211 ? -18.583 1.803 24.073 1.00 95.44 211 ALA A O 1
ATOM 1709 N N . ARG A 1 212 ? -16.852 0.371 24.169 1.00 95.38 212 ARG A N 1
ATOM 1710 C CA . ARG A 1 212 ? -17.106 -0.040 25.562 1.00 95.38 212 ARG A CA 1
ATOM 1711 C C . ARG A 1 212 ? -16.864 1.106 26.537 1.00 95.38 212 ARG A C 1
ATOM 1713 O O . ARG A 1 212 ? -17.747 1.395 27.337 1.00 95.38 212 ARG A O 1
ATOM 1720 N N . GLN A 1 213 ? -15.740 1.805 26.410 1.00 96.00 213 GLN A N 1
ATOM 1721 C CA . GLN A 1 213 ? -15.415 2.944 27.268 1.00 96.00 213 GLN A CA 1
ATOM 1722 C C . GLN A 1 213 ? -16.456 4.068 27.153 1.00 96.00 213 GLN A C 1
ATOM 1724 O O . GLN A 1 213 ? -16.872 4.638 28.160 1.00 96.00 213 GLN A O 1
ATOM 1729 N N . GLN A 1 214 ? -16.930 4.363 25.939 1.00 95.12 214 GLN A N 1
ATOM 1730 C CA . GLN A 1 214 ? -17.983 5.358 25.722 1.00 95.12 214 GLN A CA 1
ATOM 1731 C C . GLN A 1 214 ? -19.316 4.942 26.358 1.00 95.12 214 GLN A C 1
ATOM 1733 O O . GLN A 1 214 ? -19.998 5.780 26.947 1.00 95.12 214 GLN A O 1
ATOM 1738 N N . ARG A 1 215 ? -19.683 3.653 26.292 1.00 94.50 215 ARG A N 1
ATOM 1739 C CA . ARG A 1 215 ? -20.883 3.130 26.971 1.00 94.50 215 ARG A CA 1
ATOM 1740 C C . ARG A 1 215 ? -20.762 3.231 28.487 1.00 94.50 215 ARG A C 1
ATOM 1742 O O . ARG A 1 215 ? -21.683 3.728 29.122 1.00 94.50 215 ARG A O 1
ATOM 1749 N N . GLU A 1 216 ? -19.628 2.832 29.054 1.00 94.69 216 GLU A N 1
ATOM 1750 C CA . GLU A 1 216 ? -19.371 2.937 30.496 1.00 94.69 216 GLU A CA 1
ATOM 1751 C C . GLU A 1 216 ? -19.429 4.394 30.976 1.00 94.69 216 GLU A C 1
ATOM 1753 O O . GLU A 1 216 ? -20.059 4.687 31.992 1.00 94.69 216 GLU A O 1
ATOM 1758 N N . LEU A 1 217 ? -18.846 5.329 30.217 1.00 95.50 217 LEU A N 1
ATOM 1759 C CA . LEU A 1 217 ? -18.903 6.759 30.522 1.00 95.50 217 LEU A CA 1
ATOM 1760 C C . LEU A 1 217 ? -20.333 7.311 30.428 1.00 95.50 217 LEU A C 1
ATOM 1762 O O . LEU A 1 217 ? -20.741 8.111 31.271 1.00 95.50 217 LEU A O 1
ATOM 1766 N N . ALA A 1 218 ? -21.098 6.895 29.417 1.00 94.06 218 ALA A N 1
ATOM 1767 C CA . ALA A 1 218 ? -22.495 7.285 29.268 1.00 94.06 218 ALA A CA 1
ATOM 1768 C C . ALA A 1 218 ? -23.351 6.752 30.426 1.00 94.06 218 ALA A C 1
ATOM 1770 O O . ALA A 1 218 ? -24.120 7.511 31.012 1.00 94.06 218 ALA A O 1
ATOM 1771 N N . GLU A 1 219 ? -23.171 5.486 30.812 1.00 91.50 219 GLU A N 1
ATOM 1772 C CA . GLU A 1 219 ? -23.853 4.891 31.962 1.00 91.50 219 GLU A CA 1
ATOM 1773 C C . GLU A 1 219 ? -23.469 5.568 33.282 1.00 91.50 219 GLU A C 1
ATOM 1775 O O . GLU A 1 219 ? -24.333 5.789 34.130 1.00 91.50 219 GLU A O 1
ATOM 1780 N N . ALA A 1 220 ? -22.195 5.918 33.475 1.00 93.25 220 ALA A N 1
ATOM 1781 C CA . ALA A 1 220 ? -21.740 6.638 34.662 1.00 93.25 220 ALA A CA 1
ATOM 1782 C C . ALA A 1 220 ? -22.390 8.026 34.763 1.00 93.25 220 ALA A C 1
ATOM 1784 O O . ALA A 1 220 ? -22.911 8.377 35.821 1.00 93.25 220 ALA A O 1
ATOM 1785 N N . LYS A 1 221 ? -22.445 8.774 33.653 1.00 94.62 221 LYS A N 1
ATOM 1786 C CA . LYS A 1 221 ? -23.141 10.070 33.583 1.00 94.62 221 LYS A CA 1
ATOM 1787 C C . LYS A 1 221 ? -24.642 9.933 33.829 1.00 94.62 221 LYS A C 1
ATOM 1789 O O . LYS A 1 221 ? -25.221 10.734 34.557 1.00 94.62 221 LYS A O 1
ATOM 1794 N N . GLU A 1 222 ? -25.278 8.911 33.256 1.00 92.94 222 GLU A N 1
ATOM 1795 C CA . GLU A 1 222 ? -26.700 8.622 33.480 1.00 92.94 222 GLU A CA 1
ATOM 1796 C C . GLU A 1 222 ? -26.980 8.372 34.974 1.00 92.94 222 GLU A C 1
ATOM 1798 O O . GLU A 1 222 ? -27.938 8.912 35.533 1.00 92.94 222 GLU A O 1
ATOM 1803 N N . LYS A 1 223 ? -26.107 7.602 35.644 1.00 90.75 223 LYS A N 1
ATOM 1804 C CA . LYS A 1 223 ? -26.182 7.346 37.091 1.00 90.75 223 LYS A CA 1
ATOM 1805 C C . LYS A 1 223 ? -25.974 8.616 37.908 1.00 90.75 223 LYS A C 1
ATOM 1807 O O . LYS A 1 223 ? -26.731 8.841 38.845 1.00 90.75 223 LYS A O 1
ATOM 1812 N N . GLU A 1 224 ? -24.987 9.438 37.564 1.00 93.38 224 GLU A N 1
ATOM 1813 C CA . GLU A 1 224 ? -24.700 10.699 38.258 1.00 93.38 224 GLU A CA 1
ATOM 1814 C C . GLU A 1 224 ? -25.908 11.646 38.219 1.00 93.38 224 GLU A C 1
ATOM 1816 O O . GLU A 1 224 ? -26.387 12.084 39.266 1.00 93.38 224 GLU A O 1
ATOM 1821 N N . ILE A 1 225 ? -26.484 11.857 37.031 1.00 93.62 225 ILE A N 1
ATOM 1822 C CA . ILE A 1 225 ? -27.689 12.678 36.846 1.00 93.62 225 ILE A CA 1
ATOM 1823 C C . ILE A 1 225 ? -28.860 12.121 37.668 1.00 93.62 225 ILE A C 1
ATOM 1825 O O . ILE A 1 225 ? -29.591 12.872 38.317 1.00 93.62 225 ILE A O 1
ATOM 1829 N N . ALA A 1 226 ? -29.048 10.800 37.666 1.00 92.69 226 ALA A N 1
ATOM 1830 C CA . ALA A 1 226 ? -30.122 10.166 38.419 1.00 92.69 226 ALA A CA 1
ATOM 1831 C C . ALA A 1 226 ? -29.933 10.287 39.941 1.00 92.69 226 ALA A C 1
ATOM 1833 O O . ALA A 1 226 ? -30.907 10.547 40.649 1.00 92.69 226 ALA A O 1
ATOM 1834 N N . ILE A 1 227 ? -28.703 10.151 40.451 1.00 91.31 227 ILE A N 1
ATOM 1835 C CA . ILE A 1 227 ? -28.377 10.370 41.870 1.00 91.31 227 ILE A CA 1
ATOM 1836 C C . ILE A 1 227 ? -28.664 11.821 42.261 1.00 91.31 227 ILE A C 1
ATOM 1838 O O . ILE A 1 227 ? -29.282 12.065 43.299 1.00 91.31 227 ILE A O 1
ATOM 1842 N N . ASP A 1 228 ? -28.291 12.785 41.420 1.00 92.81 228 ASP A N 1
ATOM 1843 C CA . ASP A 1 228 ? -28.578 14.199 41.658 1.00 92.81 228 ASP A CA 1
ATOM 1844 C C . ASP A 1 228 ? -30.080 14.475 41.767 1.00 92.81 228 ASP A C 1
ATOM 1846 O O . ASP A 1 228 ? -30.524 15.155 42.697 1.00 92.81 228 ASP A O 1
ATOM 1850 N N . GLN A 1 229 ? -30.879 13.872 40.885 1.00 92.31 229 GLN A N 1
ATOM 1851 C CA . GLN A 1 229 ? -32.341 13.941 40.939 1.00 92.31 229 GLN A CA 1
ATOM 1852 C C . GLN A 1 229 ? -32.950 13.217 42.150 1.00 92.31 229 GLN A C 1
ATOM 1854 O O . GLN A 1 229 ? -34.094 13.499 42.511 1.00 92.31 229 GLN A O 1
ATOM 1859 N N . LEU A 1 230 ? -32.225 12.275 42.761 1.00 94.00 230 LEU A N 1
ATOM 1860 C CA . LEU A 1 230 ? -32.647 11.523 43.947 1.00 94.00 230 LEU A CA 1
ATOM 1861 C C . LEU A 1 230 ? -32.208 12.165 45.264 1.00 94.00 230 LEU A C 1
ATOM 1863 O O . LEU A 1 230 ? -32.637 11.706 46.318 1.00 94.00 230 LEU A O 1
ATOM 1867 N N . LYS A 1 231 ? -31.402 13.233 45.255 1.00 93.50 231 LYS A N 1
ATOM 1868 C CA . LYS A 1 231 ? -30.893 13.866 46.488 1.00 93.50 231 LYS A CA 1
ATOM 1869 C C . LYS A 1 231 ? -31.995 14.198 47.502 1.00 93.50 231 LYS A C 1
ATOM 1871 O O . LYS A 1 231 ? -31.787 14.034 48.702 1.00 93.50 231 LYS A O 1
ATOM 1876 N N . ALA A 1 232 ? -33.157 14.667 47.044 1.00 94.06 232 ALA A N 1
ATOM 1877 C CA . ALA A 1 232 ? -34.297 14.961 47.918 1.00 94.06 232 ALA A CA 1
ATOM 1878 C C . ALA A 1 232 ? -34.969 13.686 48.460 1.00 94.06 232 ALA A C 1
ATOM 1880 O O . ALA A 1 232 ? -35.301 13.620 49.647 1.00 94.06 232 ALA A O 1
ATOM 1881 N N . ASP A 1 233 ? -35.119 12.667 47.612 1.00 93.56 233 ASP A N 1
ATOM 1882 C CA . ASP A 1 233 ? -35.678 11.368 47.989 1.00 93.56 233 ASP A CA 1
ATOM 1883 C C . ASP A 1 233 ? -34.787 10.673 49.034 1.00 93.56 233 ASP A C 1
ATOM 1885 O O . ASP A 1 233 ? -35.278 10.234 50.071 1.00 93.56 233 ASP A O 1
ATOM 1889 N N . ILE A 1 234 ? -33.465 10.672 48.827 1.00 91.56 234 ILE A N 1
ATOM 1890 C CA . ILE A 1 234 ? -32.474 10.103 49.757 1.00 91.56 234 ILE A CA 1
ATOM 1891 C C . ILE A 1 234 ? -32.507 10.834 51.104 1.00 91.56 234 ILE A C 1
ATOM 1893 O O . ILE A 1 234 ? -32.595 10.191 52.147 1.00 91.56 234 ILE A O 1
ATOM 1897 N N . LYS A 1 235 ? -32.535 12.176 51.107 1.00 93.38 235 LYS A N 1
ATOM 1898 C CA . LYS A 1 235 ? -32.691 12.952 52.352 1.00 93.38 235 LYS A CA 1
ATOM 1899 C C . LYS A 1 235 ? -33.981 12.598 53.093 1.00 93.38 235 LYS A C 1
ATOM 1901 O O . LYS A 1 235 ? -33.988 12.520 54.319 1.00 93.38 235 LYS A O 1
ATOM 1906 N N . THR A 1 236 ? -35.074 12.385 52.363 1.00 94.00 236 THR A N 1
ATOM 1907 C CA . THR A 1 236 ? -36.350 11.961 52.953 1.00 94.00 236 THR A CA 1
ATOM 1908 C C . THR A 1 236 ? -36.225 10.561 53.552 1.00 94.00 236 THR A C 1
ATOM 1910 O O . THR A 1 236 ? -36.644 10.341 54.686 1.00 94.00 236 THR A O 1
ATOM 1913 N N . LEU A 1 237 ? -35.588 9.631 52.839 1.00 92.31 237 LEU A N 1
ATOM 1914 C CA . LEU A 1 237 ? -35.343 8.267 53.305 1.00 92.31 237 LEU A CA 1
ATOM 1915 C C . LEU A 1 237 ? -34.509 8.247 54.599 1.00 92.31 237 LEU A C 1
ATOM 1917 O O . LEU A 1 237 ? -34.869 7.540 55.543 1.00 92.31 237 LEU A O 1
ATOM 1921 N N . ASP A 1 238 ? -33.473 9.084 54.690 1.00 90.56 238 ASP A N 1
ATOM 1922 C CA . ASP A 1 238 ? -32.653 9.253 55.897 1.00 90.56 238 ASP A CA 1
ATOM 1923 C C . ASP A 1 238 ? -33.459 9.780 57.093 1.00 90.56 238 ASP A C 1
ATOM 1925 O O . ASP A 1 238 ? -33.259 9.350 58.231 1.00 90.56 238 ASP A O 1
ATOM 1929 N N . LEU A 1 239 ? -34.416 10.686 56.866 1.00 92.44 239 LEU A N 1
ATOM 1930 C CA . LEU A 1 239 ? -35.314 11.153 57.928 1.00 92.44 239 LEU A CA 1
ATOM 1931 C C . LEU A 1 239 ? -36.223 10.023 58.429 1.00 92.44 239 LEU A C 1
ATOM 1933 O O . LEU A 1 239 ? -36.419 9.885 59.641 1.00 92.44 239 LEU A O 1
ATOM 1937 N N . LEU A 1 240 ? -36.722 9.174 57.524 1.00 91.56 240 LEU A N 1
ATOM 1938 C CA . LEU A 1 240 ? -37.538 8.011 57.881 1.00 91.56 240 LEU A CA 1
ATOM 1939 C C . LEU A 1 240 ? -36.743 6.963 58.679 1.00 91.56 240 LEU A C 1
ATOM 1941 O O . LEU A 1 240 ? -37.338 6.196 59.441 1.00 91.56 240 LEU A O 1
ATOM 1945 N N . LEU A 1 241 ? -35.405 6.928 58.582 1.00 89.00 241 LEU A N 1
ATOM 1946 C CA . LEU A 1 241 ? -34.568 6.011 59.372 1.00 89.00 241 LEU A CA 1
ATOM 1947 C C . LEU A 1 241 ? -34.704 6.198 60.897 1.00 89.00 241 LEU A C 1
ATOM 1949 O O . LEU A 1 241 ? -34.380 5.281 61.652 1.00 89.00 241 LEU A O 1
ATOM 1953 N N . LYS A 1 242 ? -35.236 7.335 61.359 1.00 88.94 242 LYS A N 1
ATOM 1954 C CA . LYS A 1 242 ? -35.496 7.608 62.784 1.00 88.94 242 LYS A CA 1
ATOM 1955 C C . LYS A 1 242 ? -36.768 6.939 63.316 1.00 88.94 242 LYS A C 1
ATOM 1957 O O . LYS A 1 242 ? -36.961 6.870 64.526 1.00 88.94 242 LYS A O 1
ATOM 1962 N N . LEU A 1 243 ? -37.635 6.450 62.429 1.00 89.00 243 LEU A N 1
ATOM 1963 C CA . LEU A 1 243 ? -38.902 5.821 62.795 1.00 89.00 243 LEU A CA 1
ATOM 1964 C C . LEU A 1 243 ? -38.722 4.371 63.267 1.00 89.00 243 LEU A C 1
ATOM 1966 O O . LEU A 1 243 ? -37.712 3.712 62.974 1.00 89.00 243 LEU A O 1
ATOM 1970 N N . SER A 1 244 ? -39.758 3.856 63.939 1.00 88.69 244 SER A N 1
ATOM 1971 C CA . SER A 1 244 ? -39.897 2.429 64.241 1.00 88.69 244 SER A CA 1
ATOM 1972 C C . SER A 1 244 ? -39.863 1.595 62.949 1.00 88.69 244 SER A C 1
ATOM 1974 O O . SER A 1 244 ? -40.144 2.102 61.863 1.00 88.69 244 SER A O 1
ATOM 1976 N N . ILE A 1 245 ? -39.513 0.306 63.032 1.00 87.62 245 ILE A N 1
ATOM 1977 C CA . ILE A 1 245 ? -39.428 -0.566 61.843 1.00 87.62 245 ILE A CA 1
ATOM 1978 C C . ILE A 1 245 ? -40.766 -0.617 61.089 1.00 87.62 245 ILE A C 1
ATOM 1980 O O . ILE A 1 245 ? -40.777 -0.523 59.863 1.00 87.62 245 ILE A O 1
ATOM 1984 N N . GLY A 1 246 ? -41.884 -0.733 61.814 1.00 84.88 246 GLY A N 1
ATOM 1985 C CA . GLY A 1 246 ? -43.219 -0.773 61.213 1.00 84.88 246 GLY A CA 1
ATOM 1986 C C . GLY A 1 246 ? -43.571 0.530 60.495 1.00 84.88 246 GLY A C 1
ATOM 1987 O O . GLY A 1 246 ? -43.993 0.501 59.339 1.00 84.88 246 GLY A O 1
ATOM 1988 N N . ASP A 1 247 ? -43.326 1.670 61.144 1.00 87.12 247 ASP A N 1
ATOM 1989 C CA . ASP A 1 247 ? -43.626 2.987 60.571 1.00 87.12 247 ASP A CA 1
ATOM 1990 C C . ASP A 1 247 ? -42.713 3.322 59.390 1.00 87.12 247 ASP A C 1
ATOM 1992 O O . ASP A 1 247 ? -43.175 3.874 58.394 1.00 87.12 247 ASP A O 1
ATOM 1996 N N . PHE A 1 248 ? -41.436 2.933 59.458 1.00 91.00 248 PHE A N 1
ATOM 1997 C CA . PHE A 1 248 ? -40.492 3.072 58.353 1.00 91.00 248 PHE A CA 1
ATOM 1998 C C . PHE A 1 248 ? -40.986 2.344 57.102 1.00 91.00 248 PHE A C 1
ATOM 2000 O O . PHE A 1 248 ? -41.130 2.962 56.049 1.00 91.00 248 PHE A O 1
ATOM 2007 N N . VAL A 1 249 ? -41.293 1.045 57.220 1.00 88.69 249 VAL A N 1
ATOM 2008 C CA . VAL A 1 249 ? -41.766 0.236 56.085 1.00 88.69 249 VAL A CA 1
ATOM 2009 C C . VAL A 1 249 ? -43.078 0.798 55.537 1.00 88.69 249 VAL A C 1
ATOM 2011 O O . VAL A 1 249 ? -43.232 0.928 54.325 1.00 88.69 249 VAL A O 1
ATOM 2014 N N . LYS A 1 250 ? -44.004 1.206 56.412 1.00 88.19 250 LYS A N 1
ATOM 2015 C CA . LYS A 1 250 ? -45.276 1.814 56.003 1.00 88.19 250 LYS A CA 1
ATOM 2016 C C . LYS A 1 250 ? -45.073 3.086 55.173 1.00 88.19 250 LYS A C 1
ATOM 2018 O O . LYS A 1 250 ? -45.698 3.216 54.122 1.00 88.19 250 LYS A O 1
ATOM 2023 N N . GLN A 1 251 ? -44.209 3.994 55.629 1.00 90.25 251 GLN A N 1
ATOM 2024 C CA . GLN A 1 251 ? -43.944 5.264 54.946 1.00 90.25 251 GLN A CA 1
ATOM 2025 C C . GLN A 1 251 ? -43.204 5.065 53.618 1.00 90.25 251 GLN A C 1
ATOM 2027 O O . GLN A 1 251 ? -43.562 5.690 52.622 1.00 90.25 251 GLN A O 1
ATOM 2032 N N . VAL A 1 252 ? -42.235 4.143 53.564 1.00 90.69 252 VAL A N 1
ATOM 2033 C CA . VAL A 1 252 ? -41.509 3.801 52.327 1.00 90.69 252 VAL A CA 1
ATOM 2034 C C . VAL A 1 252 ? -42.464 3.292 51.241 1.00 90.69 252 VAL A C 1
ATOM 2036 O O . VAL A 1 252 ? -42.421 3.789 50.119 1.00 90.69 252 VAL A O 1
ATOM 2039 N N . TYR A 1 253 ? -43.395 2.391 51.577 1.00 90.25 253 TYR A N 1
ATOM 2040 C CA . TYR A 1 253 ? -44.408 1.899 50.627 1.00 90.25 253 TYR A CA 1
ATOM 2041 C C . TYR A 1 253 ? -45.411 2.975 50.194 1.00 90.25 253 TYR A C 1
ATOM 2043 O O . TYR A 1 253 ? -46.042 2.836 49.146 1.00 90.25 253 TYR A O 1
ATOM 2051 N N . GLN A 1 254 ? -45.611 4.015 51.007 1.00 89.25 254 GLN A N 1
ATOM 2052 C CA . GLN A 1 254 ? -46.500 5.129 50.684 1.00 89.25 254 GLN A CA 1
ATOM 2053 C C . GLN A 1 254 ? -45.850 6.118 49.716 1.00 89.25 254 GLN A C 1
ATOM 2055 O O . GLN A 1 254 ? -46.487 6.514 48.744 1.00 89.25 254 GLN A O 1
ATOM 2060 N N . LEU A 1 255 ? -44.604 6.507 49.987 1.00 90.69 255 LEU A N 1
ATOM 2061 C CA . LEU A 1 255 ? -43.877 7.505 49.201 1.00 90.69 255 LEU A CA 1
ATOM 2062 C C . LEU A 1 255 ? -43.309 6.920 47.909 1.00 90.69 255 LEU A C 1
ATOM 2064 O O . LEU A 1 255 ? -43.377 7.552 46.857 1.00 90.69 255 LEU A O 1
ATOM 2068 N N . TRP A 1 256 ? -42.801 5.691 47.974 1.00 91.69 256 TRP A N 1
ATOM 2069 C CA . TRP A 1 256 ? -42.165 5.022 46.847 1.00 91.69 256 TRP A CA 1
ATOM 2070 C C . TRP A 1 256 ? -42.740 3.617 46.682 1.00 91.69 256 TRP A C 1
ATOM 2072 O O . TRP A 1 256 ? -42.067 2.654 47.022 1.00 91.69 256 TRP A O 1
ATOM 2082 N N . PRO A 1 257 ? -43.971 3.448 46.173 1.00 88.69 257 PRO A N 1
ATOM 2083 C CA . PRO A 1 257 ? -44.587 2.128 46.038 1.00 88.69 257 PRO A CA 1
ATOM 2084 C C . PRO A 1 257 ? -43.732 1.176 45.181 1.00 88.69 257 PRO A C 1
ATOM 2086 O O . PRO A 1 257 ? -43.283 1.603 44.110 1.00 88.69 257 PRO A O 1
ATOM 2089 N N . PRO A 1 258 ? -43.534 -0.096 45.590 1.00 84.88 258 PRO A N 1
ATOM 2090 C CA . PRO A 1 258 ? -42.778 -1.064 44.799 1.00 84.88 258 PRO A CA 1
ATOM 2091 C C . PRO A 1 258 ? -43.353 -1.192 43.383 1.00 84.88 258 PRO A C 1
ATOM 2093 O O . PRO A 1 258 ? -44.572 -1.185 43.189 1.00 84.88 258 PRO A O 1
ATOM 2096 N N . LYS A 1 259 ? -42.481 -1.303 42.379 1.00 79.06 259 LYS A N 1
ATOM 2097 C CA . LYS A 1 259 ? -42.872 -1.500 40.976 1.00 79.06 259 LYS A CA 1
ATOM 2098 C C . LYS A 1 259 ? -42.644 -2.965 40.599 1.00 79.06 259 LYS A C 1
ATOM 2100 O O . LYS A 1 259 ? -41.617 -3.525 40.961 1.00 79.06 259 LYS A O 1
ATOM 2105 N N . GLY A 1 260 ? -43.597 -3.582 39.896 1.00 65.31 260 GLY A N 1
ATOM 2106 C CA . GLY A 1 260 ? -43.490 -4.973 39.424 1.00 65.31 260 GLY A CA 1
ATOM 2107 C C . GLY A 1 260 ? -44.104 -6.044 40.338 1.00 65.31 260 GLY A C 1
ATOM 2108 O O . GLY A 1 260 ? -44.180 -7.204 39.940 1.00 65.31 260 GLY A O 1
ATOM 2109 N N . THR A 1 261 ? -44.613 -5.688 41.522 1.00 63.06 261 THR A N 1
ATOM 2110 C CA . THR A 1 261 ? -45.365 -6.607 42.392 1.00 63.06 261 THR A CA 1
ATOM 2111 C C . THR A 1 261 ? -46.876 -6.396 42.258 1.00 63.06 261 THR A C 1
ATOM 2113 O O . THR A 1 261 ? -47.376 -5.274 42.273 1.00 63.06 261 THR A O 1
ATOM 2116 N N . LYS A 1 262 ? -47.633 -7.499 42.130 1.00 54.88 262 LYS A N 1
ATOM 2117 C CA . LYS A 1 262 ? -49.112 -7.489 42.157 1.00 54.88 262 LYS A CA 1
ATOM 2118 C C . LYS A 1 262 ? -49.678 -7.384 43.581 1.00 54.88 262 LYS A C 1
ATOM 2120 O O . LYS A 1 262 ? -50.880 -7.200 43.751 1.00 54.88 262 LYS A O 1
ATOM 2125 N N . GLU A 1 263 ? -48.831 -7.517 44.601 1.00 51.62 263 GLU A N 1
ATOM 2126 C CA . GLU A 1 263 ? -49.246 -7.529 46.000 1.00 51.62 263 GLU A CA 1
ATOM 2127 C C . GLU A 1 263 ? -49.260 -6.121 46.600 1.00 51.62 263 GLU A C 1
ATOM 2129 O O . GLU A 1 263 ? -48.248 -5.433 46.724 1.00 51.62 263 GLU A O 1
ATOM 2134 N N . THR A 1 264 ? -50.458 -5.696 46.984 1.00 52.22 264 THR A N 1
ATOM 2135 C CA . THR A 1 264 ? -50.746 -4.416 47.622 1.00 52.22 264 THR A CA 1
ATOM 2136 C C . THR A 1 264 ? -50.424 -4.514 49.110 1.00 52.22 264 THR A C 1
ATOM 2138 O O . THR A 1 264 ? -51.126 -5.216 49.821 1.00 52.22 264 THR A O 1
ATOM 2141 N N . LYS A 1 265 ? -49.406 -3.767 49.566 1.00 56.78 265 LYS A N 1
ATOM 2142 C CA . LYS A 1 265 ? -49.060 -3.463 50.974 1.00 56.78 265 LYS A CA 1
ATOM 2143 C C . LYS A 1 265 ? -48.915 -4.672 51.929 1.00 56.78 265 LYS A C 1
ATOM 2145 O O . LYS A 1 265 ? -49.874 -5.398 52.172 1.00 56.78 265 LYS A O 1
ATOM 2150 N N . PRO A 1 266 ? -47.780 -4.833 52.634 1.00 56.72 266 PRO A N 1
ATOM 2151 C CA . PRO A 1 266 ? -47.738 -5.758 53.763 1.00 56.72 266 PRO A CA 1
ATOM 2152 C C . PRO A 1 266 ? -48.811 -5.363 54.794 1.00 56.72 266 PRO A C 1
ATOM 2154 O O . PRO A 1 266 ? -48.885 -4.203 55.205 1.00 56.72 266 PRO A O 1
ATOM 2157 N N . SER A 1 267 ? -49.666 -6.317 55.179 1.00 52.28 267 SER A N 1
ATOM 2158 C CA . SER A 1 267 ? -50.716 -6.105 56.179 1.00 52.28 267 SER A CA 1
ATOM 2159 C C . SER A 1 267 ? -50.068 -5.765 57.525 1.00 52.28 267 SER A C 1
ATOM 2161 O O . SER A 1 267 ? -49.544 -6.634 58.221 1.00 52.28 267 SER A O 1
ATOM 2163 N N . LEU A 1 268 ? -50.039 -4.472 57.859 1.00 53.44 268 LEU A N 1
ATOM 2164 C CA . LEU A 1 268 ? -49.586 -3.947 59.145 1.00 53.44 268 LEU A CA 1
ATOM 2165 C C . LEU A 1 268 ? -50.708 -4.133 60.175 1.00 53.44 268 LEU A C 1
ATOM 2167 O O . LEU A 1 268 ? -51.361 -3.174 60.578 1.00 53.44 268 LEU A O 1
ATOM 2171 N N . THR A 1 269 ? -50.973 -5.374 60.580 1.00 43.00 269 THR A N 1
ATOM 2172 C CA . THR A 1 269 ? -51.798 -5.638 61.765 1.00 43.00 269 THR A CA 1
ATOM 2173 C C . THR A 1 269 ? -50.969 -5.390 63.024 1.00 43.00 269 THR A C 1
ATOM 2175 O O . THR A 1 269 ? -49.787 -5.728 63.074 1.00 43.00 269 THR A O 1
ATOM 2178 N N . SER A 1 270 ? -51.609 -4.801 64.030 1.00 42.22 270 SER A N 1
ATOM 2179 C CA . SER A 1 270 ? -51.139 -4.132 65.257 1.00 42.22 270 SER A CA 1
ATOM 2180 C C . SER A 1 270 ? -50.231 -4.921 66.228 1.00 42.22 270 SER A C 1
ATOM 2182 O O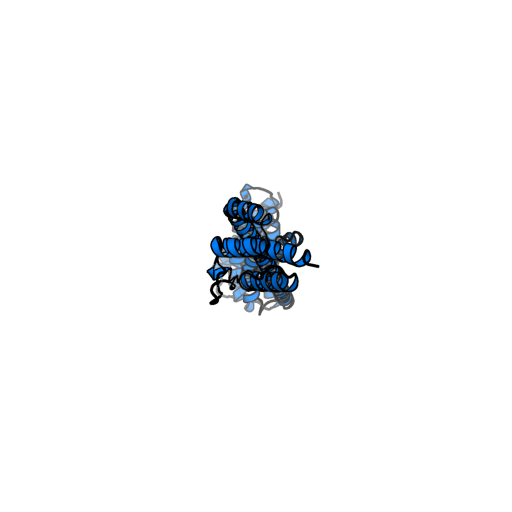 . SER A 1 270 ? -50.080 -4.534 67.384 1.00 42.22 270 SER A O 1
ATOM 2184 N N . SER A 1 271 ? -49.580 -5.998 65.788 1.00 45.34 271 SER A N 1
ATOM 2185 C CA . SER A 1 271 ? -48.765 -6.902 66.615 1.00 45.34 271 SER A CA 1
ATOM 2186 C C . SER A 1 271 ? -47.318 -7.030 66.110 1.00 45.34 271 SER A C 1
ATOM 2188 O O . SER A 1 271 ? -46.735 -8.111 66.127 1.00 45.34 271 SER A O 1
ATOM 2190 N N . THR A 1 272 ? -46.708 -5.934 65.652 1.00 52.91 272 THR A N 1
ATOM 2191 C CA . THR A 1 272 ? -45.296 -5.869 65.205 1.00 52.91 272 THR A CA 1
ATOM 2192 C C . THR A 1 272 ? -44.284 -5.632 66.338 1.00 52.91 272 THR A C 1
ATOM 2194 O O . THR A 1 272 ? -43.206 -5.077 66.116 1.00 52.91 272 THR A O 1
ATOM 2197 N N . SER A 1 273 ? -44.612 -6.018 67.573 1.00 57.56 273 SER A N 1
ATOM 2198 C CA . SER A 1 273 ? -43.758 -5.816 68.753 1.00 57.56 273 SER A CA 1
ATOM 2199 C C . SER A 1 273 ? -42.738 -6.939 68.989 1.00 57.56 273 SER A C 1
ATOM 2201 O O . SER A 1 273 ? -41.796 -6.742 69.750 1.00 57.56 273 SER A O 1
ATOM 2203 N N . SER A 1 274 ? -42.870 -8.099 68.329 1.00 68.69 274 SER A N 1
ATOM 2204 C CA . SER A 1 274 ? -41.909 -9.206 68.473 1.00 68.69 274 SER A CA 1
ATOM 2205 C C . SER A 1 274 ? -40.777 -9.138 67.437 1.00 68.69 274 SER A C 1
ATOM 2207 O O . SER A 1 274 ? -41.035 -8.891 66.254 1.00 68.69 274 SER A O 1
ATOM 2209 N N . SER A 1 275 ? -39.538 -9.441 67.851 1.00 74.69 275 SER A N 1
ATOM 2210 C CA . SER A 1 275 ? -38.346 -9.506 66.973 1.00 74.69 275 SER A CA 1
ATOM 2211 C C . SER A 1 275 ? -38.596 -10.363 65.713 1.00 74.69 275 SER A C 1
ATOM 2213 O O . SER A 1 275 ? -38.305 -9.946 64.591 1.00 74.69 275 SER A O 1
ATOM 2215 N N . SER A 1 276 ? -39.279 -11.507 65.863 1.00 80.50 276 SER A N 1
ATOM 2216 C CA . SER A 1 276 ? -39.646 -12.409 64.756 1.00 80.50 276 SER A CA 1
ATOM 2217 C C . SER A 1 276 ? -40.578 -11.761 63.718 1.00 80.50 276 SER A C 1
ATOM 2219 O O . SER A 1 276 ? -40.368 -11.902 62.510 1.00 80.50 276 SER A O 1
ATOM 2221 N N . SER A 1 277 ? -41.588 -11.005 64.165 1.00 82.00 277 SER A N 1
ATOM 2222 C CA . SER A 1 277 ? -42.531 -10.317 63.268 1.00 82.00 277 SER A CA 1
ATOM 2223 C C . SER A 1 277 ? -41.871 -9.180 62.476 1.00 82.00 277 SER A C 1
ATOM 2225 O O . SER A 1 277 ? -42.100 -9.048 61.273 1.00 82.00 277 SER A O 1
ATOM 2227 N N . GLN A 1 278 ? -40.979 -8.419 63.117 1.00 83.56 278 GLN A N 1
ATOM 2228 C CA . GLN A 1 278 ? -40.219 -7.340 62.481 1.00 83.56 278 GLN A CA 1
ATOM 2229 C C . GLN A 1 278 ? -39.216 -7.879 61.455 1.00 83.56 278 GLN A C 1
ATOM 2231 O O . GLN A 1 278 ? -39.087 -7.324 60.362 1.00 83.56 278 GLN A O 1
ATOM 2236 N N . LYS A 1 279 ? -38.565 -9.006 61.768 1.00 86.69 279 LYS A N 1
ATOM 2237 C CA . LYS A 1 279 ? -37.651 -9.702 60.856 1.00 86.69 279 LYS A CA 1
ATOM 2238 C C . LYS A 1 279 ? -38.360 -10.138 59.570 1.00 86.69 279 LYS A C 1
ATOM 2240 O O . LYS A 1 279 ? -37.875 -9.855 58.477 1.00 86.69 279 LYS A O 1
ATOM 2245 N N . LYS A 1 280 ? -39.539 -10.763 59.688 1.00 87.88 280 LYS A N 1
ATOM 2246 C CA . LYS A 1 280 ? -40.361 -11.174 58.532 1.00 87.88 280 LYS A CA 1
ATOM 2247 C C . LYS A 1 280 ? -40.800 -9.984 57.673 1.00 87.88 280 LYS A C 1
ATOM 2249 O O . LYS A 1 280 ? -40.741 -10.073 56.448 1.00 87.88 280 LYS A O 1
ATOM 2254 N N . LEU A 1 281 ? -41.203 -8.876 58.302 1.00 88.00 281 LEU A N 1
ATOM 2255 C CA . LEU A 1 281 ? -41.612 -7.655 57.601 1.00 88.00 281 LEU A CA 1
ATOM 2256 C C . LEU A 1 281 ? -40.471 -7.076 56.750 1.00 88.00 281 LEU A C 1
ATOM 2258 O O . LEU A 1 281 ? -40.674 -6.774 55.577 1.00 88.00 281 LEU A O 1
ATOM 2262 N N . LEU A 1 282 ? -39.269 -6.962 57.323 1.00 89.44 282 LEU A N 1
ATOM 2263 C CA . LEU A 1 282 ? -38.100 -6.440 56.612 1.00 89.44 282 LEU A CA 1
ATOM 2264 C C . LEU A 1 282 ? -37.649 -7.358 55.474 1.00 89.44 282 LEU A C 1
ATOM 2266 O O . LEU A 1 282 ? -37.350 -6.857 54.398 1.00 89.44 282 LEU A O 1
ATOM 2270 N N . ILE A 1 283 ? -37.649 -8.682 55.669 1.00 89.75 283 ILE A N 1
ATOM 2271 C CA . ILE A 1 283 ? -37.306 -9.643 54.604 1.00 89.75 283 ILE A CA 1
ATOM 2272 C C . ILE A 1 283 ? -38.258 -9.496 53.410 1.00 89.75 283 ILE A C 1
ATOM 2274 O O . ILE A 1 283 ? -37.812 -9.482 52.263 1.00 89.75 283 ILE A O 1
ATOM 2278 N N . ARG A 1 284 ? -39.565 -9.341 53.664 1.00 88.81 284 ARG A N 1
ATOM 2279 C CA . ARG A 1 284 ? -40.545 -9.118 52.594 1.00 88.81 284 ARG A CA 1
ATOM 2280 C C . ARG A 1 284 ? -40.302 -7.792 51.875 1.00 88.81 284 ARG A C 1
ATOM 2282 O O . ARG A 1 284 ? -40.233 -7.782 50.655 1.00 88.81 284 ARG A O 1
ATOM 2289 N N . ALA A 1 285 ? -40.092 -6.708 52.620 1.00 89.25 285 ALA A N 1
ATOM 2290 C CA . ALA A 1 285 ? -39.803 -5.403 52.031 1.00 89.25 285 ALA A CA 1
ATOM 2291 C C . ALA A 1 285 ? -38.508 -5.403 51.197 1.00 89.25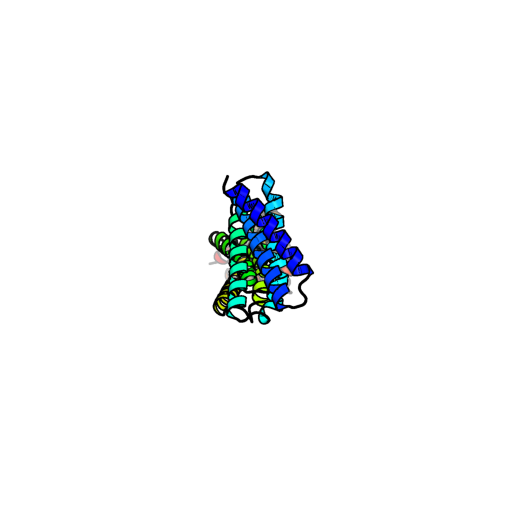 285 ALA A C 1
ATOM 2293 O O . ALA A 1 285 ? -38.489 -4.856 50.101 1.00 89.25 285 ALA A O 1
ATOM 2294 N N . ILE A 1 286 ? -37.446 -6.068 51.665 1.00 91.25 286 ILE A N 1
ATOM 2295 C CA . ILE A 1 286 ? -36.203 -6.259 50.896 1.00 91.25 286 ILE A CA 1
ATOM 2296 C C . ILE A 1 286 ? -36.493 -6.994 49.588 1.00 91.25 286 ILE A C 1
ATOM 2298 O O . ILE A 1 286 ? -35.994 -6.596 48.544 1.00 91.25 286 ILE A O 1
ATOM 2302 N N . SER A 1 287 ? -37.322 -8.039 49.631 1.00 89.38 287 SER A N 1
ATOM 2303 C CA . SER A 1 287 ? -37.730 -8.783 48.437 1.00 89.38 287 SER A CA 1
ATOM 2304 C C . SER A 1 287 ? -38.511 -7.914 47.447 1.00 89.38 287 SER A C 1
ATOM 2306 O O . SER A 1 287 ? -38.335 -8.081 46.243 1.00 89.38 287 SER A O 1
ATOM 2308 N N . ASP A 1 288 ? -39.357 -6.998 47.920 1.00 88.12 288 ASP A N 1
ATOM 2309 C CA . ASP A 1 288 ? -40.179 -6.133 47.062 1.00 88.12 288 ASP A CA 1
ATOM 2310 C C . ASP A 1 288 ? -39.372 -5.008 46.391 1.00 88.12 288 ASP A C 1
ATOM 2312 O O . ASP A 1 288 ? -39.670 -4.651 45.253 1.00 88.12 288 ASP A O 1
ATOM 2316 N N . TYR A 1 289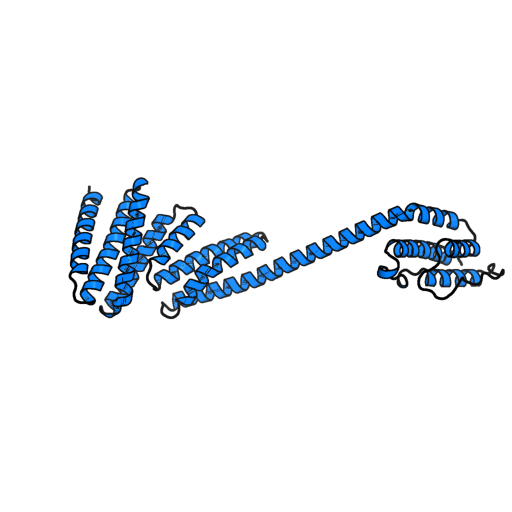 ? -38.340 -4.476 47.057 1.00 89.75 289 TYR A N 1
ATOM 2317 C CA . TYR A 1 289 ? -37.454 -3.431 46.512 1.00 89.75 289 TYR A CA 1
ATOM 2318 C C . TYR A 1 289 ? -36.135 -3.960 45.939 1.00 89.75 289 TYR A C 1
ATOM 2320 O O . TYR A 1 289 ? -35.287 -3.164 45.533 1.00 89.75 289 TYR A O 1
ATOM 2328 N N . HIS A 1 290 ? -35.932 -5.279 45.905 1.00 88.25 290 HIS A N 1
ATOM 2329 C CA . HIS A 1 290 ? -34.661 -5.843 45.469 1.00 88.25 290 HIS A CA 1
ATOM 2330 C C . HIS A 1 290 ? -34.322 -5.380 44.040 1.00 88.25 290 HIS A C 1
ATOM 2332 O O . HIS A 1 290 ? -35.159 -5.541 43.145 1.00 88.25 290 HIS A O 1
ATOM 2338 N N . PRO A 1 291 ? -33.111 -4.851 43.784 1.00 83.88 291 PRO A N 1
ATOM 2339 C CA . PRO A 1 291 ? -32.763 -4.291 42.479 1.00 83.88 291 PRO A CA 1
ATOM 2340 C C . PRO A 1 291 ? -32.846 -5.305 41.331 1.00 83.88 291 PRO A C 1
ATOM 2342 O O . PRO A 1 291 ? -33.194 -4.911 40.224 1.00 83.88 291 PRO A O 1
ATOM 2345 N N . ASP A 1 292 ? -32.638 -6.601 41.590 1.00 83.50 292 ASP A N 1
ATOM 2346 C CA . ASP A 1 292 ? -32.807 -7.668 40.582 1.00 83.50 292 ASP A CA 1
ATOM 2347 C C . ASP A 1 292 ? -34.248 -7.807 40.062 1.00 83.50 292 ASP A C 1
ATOM 2349 O O . ASP A 1 292 ? -34.463 -8.355 38.984 1.00 83.50 292 ASP A O 1
ATOM 2353 N N . LYS A 1 293 ? -35.249 -7.329 40.815 1.00 83.38 293 LYS A N 1
ATOM 2354 C CA . LYS A 1 293 ? -36.652 -7.303 40.371 1.00 83.38 293 LYS A CA 1
ATOM 2355 C C . LYS A 1 293 ? -37.024 -6.002 39.663 1.00 83.38 293 LYS A C 1
ATOM 2357 O O . LYS A 1 293 ? -38.134 -5.886 39.147 1.00 83.38 293 LYS A O 1
ATOM 2362 N N . VAL A 1 294 ? -36.121 -5.023 39.648 1.00 81.88 294 VAL A N 1
ATOM 2363 C CA . VAL A 1 294 ? -36.334 -3.741 38.987 1.00 81.88 294 VAL A CA 1
ATOM 2364 C C . VAL A 1 294 ? -35.773 -3.804 37.576 1.00 81.88 294 VAL A C 1
ATOM 2366 O O . VAL A 1 294 ? -34.566 -3.719 37.359 1.00 81.88 294 VAL A O 1
ATOM 2369 N N . ASP A 1 295 ? -36.667 -3.887 36.597 1.00 81.19 295 ASP A N 1
ATOM 2370 C CA . ASP A 1 295 ? -36.283 -3.757 35.199 1.00 81.19 295 ASP A CA 1
ATOM 2371 C C . ASP A 1 295 ? -35.899 -2.298 34.886 1.00 81.19 295 ASP A C 1
ATOM 2373 O O . ASP A 1 295 ? -36.757 -1.407 34.819 1.00 81.19 295 ASP A O 1
ATOM 2377 N N . LYS A 1 296 ? -34.592 -2.051 34.690 1.00 83.19 296 LYS A N 1
ATOM 2378 C CA . LYS A 1 296 ? -34.041 -0.733 34.321 1.00 83.19 296 LYS A CA 1
ATOM 2379 C C . LYS A 1 296 ? -34.697 -0.189 33.047 1.00 83.19 296 LYS A C 1
ATOM 2381 O O . LYS A 1 296 ? -34.912 1.018 32.959 1.00 83.19 296 LYS A O 1
ATOM 2386 N N . SER A 1 297 ? -35.029 -1.050 32.082 1.00 82.62 297 SER A N 1
ATOM 2387 C CA . SER A 1 297 ? -35.612 -0.635 30.801 1.00 82.62 297 SER A CA 1
ATOM 2388 C C . SER A 1 297 ? -37.062 -0.156 30.934 1.00 82.62 297 SER A C 1
ATOM 2390 O O . SER A 1 297 ? -37.487 0.716 30.180 1.00 82.62 297 SER A O 1
ATOM 2392 N N . VAL A 1 298 ? -37.798 -0.663 31.929 1.00 84.00 298 VAL A N 1
ATOM 2393 C CA . VAL A 1 298 ? -39.217 -0.338 32.152 1.00 84.00 298 VAL A CA 1
ATOM 2394 C C . VAL A 1 298 ? -39.396 0.799 33.159 1.00 84.00 298 VAL A C 1
ATOM 2396 O O . VAL A 1 298 ? -40.269 1.649 32.994 1.00 84.00 298 VAL A O 1
ATOM 2399 N N . HIS A 1 299 ? -38.596 0.823 34.227 1.00 83.38 299 HIS A N 1
ATOM 2400 C CA . HIS A 1 299 ? -38.777 1.762 35.343 1.00 83.38 299 HIS A CA 1
ATOM 2401 C C . HIS A 1 299 ? -37.712 2.862 35.413 1.00 83.38 299 HIS A C 1
ATOM 2403 O O . HIS A 1 299 ? -37.822 3.780 36.229 1.00 83.38 299 HIS A O 1
ATOM 2409 N N . GLY A 1 300 ? -36.714 2.801 34.532 1.00 87.19 300 GLY A N 1
ATOM 2410 C CA . GLY A 1 300 ? -35.640 3.776 34.438 1.00 87.19 300 GLY A CA 1
ATOM 2411 C C . GLY A 1 300 ? -34.584 3.626 35.533 1.00 87.19 300 GLY A C 1
ATOM 2412 O O . GLY A 1 300 ? -34.804 3.059 36.608 1.00 87.19 300 GLY A O 1
ATOM 2413 N N . ILE A 1 301 ? -33.409 4.196 35.267 1.00 89.38 301 ILE A N 1
ATOM 2414 C CA . ILE A 1 301 ? -32.248 4.111 36.159 1.00 89.38 301 ILE A CA 1
ATOM 2415 C C . ILE A 1 301 ? -32.491 4.759 37.528 1.00 89.38 301 ILE A C 1
ATOM 2417 O O . ILE A 1 301 ? -32.003 4.271 38.545 1.00 89.38 301 ILE A O 1
ATOM 2421 N N . LYS A 1 302 ? -33.303 5.822 37.574 1.00 90.75 302 LYS A N 1
ATOM 2422 C CA . LYS A 1 302 ? -33.653 6.524 38.812 1.00 90.75 302 LYS A CA 1
ATOM 2423 C C . LYS A 1 302 ? -34.345 5.583 39.802 1.00 90.75 302 LYS A C 1
ATOM 2425 O O . LYS A 1 302 ? -33.978 5.533 40.972 1.00 90.75 302 LYS A O 1
ATOM 2430 N N . TRP A 1 303 ? -35.330 4.814 39.338 1.00 91.06 303 TRP A N 1
ATOM 2431 C CA . TRP A 1 303 ? -36.066 3.897 40.205 1.00 91.06 303 TRP A CA 1
ATOM 2432 C C . TRP A 1 303 ? -35.195 2.733 40.685 1.00 91.06 303 TRP A C 1
ATOM 2434 O O . TRP A 1 303 ? -35.276 2.345 41.851 1.00 91.06 303 TRP A O 1
ATOM 2444 N N . GLN A 1 304 ? -34.325 2.216 39.814 1.00 91.19 304 GLN A N 1
ATOM 2445 C CA . GLN A 1 304 ? -33.360 1.178 40.173 1.00 91.19 304 GLN A CA 1
ATOM 2446 C C . GLN A 1 304 ? -32.421 1.646 41.294 1.00 91.19 304 GLN A C 1
ATOM 2448 O O . GLN A 1 304 ? -32.270 0.952 42.298 1.00 91.19 304 GLN A O 1
ATOM 2453 N N . LEU A 1 305 ? -31.847 2.846 41.165 1.00 92.44 305 LEU A N 1
ATOM 2454 C CA . LEU A 1 305 ? -30.948 3.421 42.170 1.00 92.44 305 LEU A CA 1
ATOM 2455 C C . LEU A 1 305 ? -31.660 3.702 43.499 1.00 92.44 305 LEU A C 1
ATOM 2457 O O . LEU A 1 305 ? -31.135 3.369 44.559 1.00 92.44 305 LEU A O 1
ATOM 2461 N N . LEU A 1 306 ? -32.877 4.249 43.459 1.00 92.75 306 LEU A N 1
ATOM 2462 C CA . LEU A 1 306 ? -33.669 4.463 44.671 1.00 92.75 306 LEU A CA 1
ATOM 2463 C C . LEU A 1 306 ? -34.016 3.140 45.369 1.00 92.75 306 LEU A C 1
ATOM 2465 O O . LEU A 1 306 ? -33.919 3.041 46.590 1.00 92.75 306 LEU A O 1
ATOM 2469 N N . SER A 1 307 ? -34.374 2.111 44.600 1.00 91.94 307 SER A N 1
ATOM 2470 C CA . SER A 1 307 ? -34.675 0.775 45.127 1.00 91.94 307 SER A CA 1
ATOM 2471 C C . SER A 1 307 ? -33.445 0.130 45.782 1.00 91.94 307 SER A C 1
ATOM 2473 O O . SER A 1 307 ? -33.578 -0.486 46.843 1.00 91.94 307 SER A O 1
ATOM 2475 N N . CYS A 1 308 ? -32.240 0.343 45.233 1.00 92.38 308 CYS A N 1
ATOM 2476 C CA . CYS A 1 308 ? -30.978 -0.031 45.885 1.00 92.38 308 CYS A CA 1
ATOM 2477 C C . CYS A 1 308 ? -30.814 0.648 47.254 1.00 92.38 308 CYS A C 1
ATOM 2479 O O . CYS A 1 308 ? -30.531 -0.033 48.241 1.00 92.38 308 CYS A O 1
ATOM 2481 N N . GLU A 1 309 ? -31.020 1.965 47.342 1.00 93.62 309 GLU A N 1
ATOM 2482 C CA . GLU A 1 309 ? -30.868 2.703 48.607 1.00 93.62 309 GLU A CA 1
ATOM 2483 C C . GLU A 1 309 ? -31.932 2.314 49.648 1.00 93.62 309 GLU A C 1
ATOM 2485 O O . GLU A 1 309 ? -31.611 2.108 50.824 1.00 93.62 309 GLU A O 1
ATOM 2490 N N . ILE A 1 310 ? -33.186 2.111 49.228 1.00 93.75 310 ILE A N 1
ATOM 2491 C CA . ILE A 1 310 ? -34.255 1.585 50.093 1.00 93.75 310 ILE A CA 1
ATOM 2492 C C . ILE A 1 310 ? -33.879 0.192 50.619 1.00 93.75 310 ILE A C 1
ATOM 2494 O O . ILE A 1 310 ? -33.948 -0.060 51.827 1.00 93.75 310 ILE A O 1
ATOM 2498 N N . THR A 1 311 ? -33.423 -0.702 49.740 1.00 93.50 311 THR A N 1
ATOM 2499 C CA . THR A 1 311 ? -33.008 -2.068 50.097 1.00 93.50 311 THR A CA 1
ATOM 2500 C C . THR A 1 311 ? -31.830 -2.073 51.069 1.00 93.50 311 THR A C 1
ATOM 2502 O O . THR A 1 311 ? -31.829 -2.838 52.039 1.00 93.50 311 THR A O 1
ATOM 2505 N N . LYS A 1 312 ? -30.852 -1.182 50.874 1.00 93.75 312 LYS A N 1
ATOM 2506 C CA . LYS A 1 312 ? -29.725 -0.982 51.793 1.00 93.75 312 LYS A CA 1
ATOM 2507 C C . LYS A 1 312 ? -30.208 -0.553 53.179 1.00 93.75 312 LYS A C 1
ATOM 2509 O O . LYS A 1 312 ? -29.809 -1.151 54.179 1.00 93.75 312 LYS A O 1
ATOM 2514 N N . CYS A 1 313 ? -31.123 0.414 53.251 1.00 93.00 313 CYS A N 1
ATOM 2515 C CA . CYS A 1 313 ? -31.731 0.865 54.505 1.00 93.00 313 CYS A CA 1
ATOM 2516 C C . CYS A 1 313 ? -32.481 -0.257 55.239 1.00 93.00 313 CYS A C 1
ATOM 2518 O O . CYS A 1 313 ? -32.309 -0.439 56.449 1.00 93.00 313 CYS A O 1
ATOM 2520 N N . LEU A 1 314 ? -33.281 -1.039 54.513 1.00 92.44 314 LEU A N 1
ATOM 2521 C CA . LEU A 1 314 ? -34.010 -2.185 55.060 1.00 92.44 314 LEU A CA 1
ATOM 2522 C C . LEU A 1 314 ? -33.058 -3.277 55.575 1.00 92.44 314 LEU A C 1
ATOM 2524 O O . LEU A 1 314 ? -33.248 -3.785 56.681 1.00 92.44 314 LEU A O 1
ATOM 2528 N N . SER A 1 315 ? -32.003 -3.587 54.818 1.00 92.50 315 SER A N 1
ATOM 2529 C CA . SER A 1 315 ? -30.995 -4.597 55.176 1.00 92.50 315 SER A CA 1
ATOM 2530 C C . SER A 1 315 ? -30.196 -4.198 56.418 1.00 92.50 315 SER A C 1
ATOM 2532 O O . SER A 1 315 ? -30.003 -5.013 57.321 1.00 92.50 315 SER A O 1
ATOM 2534 N N . MET A 1 316 ? -29.804 -2.923 56.529 1.00 92.06 316 MET A N 1
ATOM 2535 C CA . MET A 1 316 ? -29.151 -2.394 57.733 1.00 92.06 316 MET A CA 1
ATOM 2536 C C . MET A 1 316 ? -30.037 -2.516 58.976 1.00 92.06 316 MET A C 1
ATOM 2538 O O . MET A 1 316 ? -29.542 -2.813 60.062 1.00 92.06 316 MET A O 1
ATOM 2542 N N . ARG A 1 317 ? -31.349 -2.280 58.843 1.00 89.62 317 ARG A N 1
ATOM 2543 C CA . ARG A 1 317 ? -32.298 -2.461 59.952 1.00 89.62 317 ARG A CA 1
ATOM 2544 C C . ARG A 1 317 ? -32.465 -3.936 60.312 1.00 89.62 317 ARG A C 1
ATOM 2546 O O . ARG A 1 317 ? -32.489 -4.251 61.496 1.00 89.62 317 ARG A O 1
ATOM 2553 N N . LEU A 1 318 ? -32.523 -4.827 59.320 1.00 89.94 318 LEU A N 1
ATOM 2554 C CA . LEU A 1 318 ? -32.644 -6.272 59.528 1.00 89.94 318 LEU A CA 1
ATOM 2555 C C . LEU A 1 318 ? -31.453 -6.823 60.320 1.00 89.94 318 LEU A C 1
ATOM 2557 O O . LEU A 1 318 ? -31.652 -7.594 61.253 1.00 89.94 318 LEU A O 1
ATOM 2561 N N . ALA A 1 319 ? -30.236 -6.374 60.002 1.00 89.19 319 ALA A N 1
ATOM 2562 C CA . ALA A 1 319 ? -29.012 -6.781 60.693 1.00 89.19 319 ALA A CA 1
ATOM 2563 C C . ALA A 1 319 ? -28.951 -6.346 62.173 1.00 89.19 319 ALA A C 1
ATOM 2565 O O . ALA A 1 319 ? -28.205 -6.931 62.953 1.00 89.19 319 ALA A O 1
ATOM 2566 N N . LYS A 1 320 ? -29.725 -5.328 62.577 1.00 86.94 320 LYS A N 1
ATOM 2567 C CA . LYS A 1 320 ? -29.793 -4.843 63.970 1.00 86.94 320 LYS A CA 1
ATOM 2568 C C . LYS A 1 320 ? -30.789 -5.621 64.835 1.00 86.94 320 LYS A C 1
ATOM 2570 O O . LYS A 1 320 ? -30.788 -5.448 66.053 1.00 86.94 320 LYS A O 1
ATOM 2575 N N . ILE A 1 321 ? -31.641 -6.447 64.229 1.00 83.44 321 ILE A N 1
ATOM 2576 C CA . ILE A 1 321 ? -32.575 -7.315 64.946 1.00 83.44 321 ILE A CA 1
ATOM 2577 C C . ILE A 1 321 ? -31.791 -8.543 65.424 1.00 83.44 321 ILE A C 1
ATOM 2579 O O . ILE A 1 321 ? -31.389 -9.369 64.604 1.00 83.44 321 ILE A O 1
ATOM 2583 N N . LYS A 1 322 ? -31.557 -8.629 66.739 1.00 60.19 322 LYS A N 1
ATOM 2584 C CA . LYS A 1 322 ? -30.955 -9.802 67.388 1.00 60.19 322 LYS A CA 1
ATOM 2585 C C . LYS A 1 322 ? -31.902 -11.000 67.371 1.00 60.19 322 LYS A C 1
ATOM 2587 O O . LYS A 1 322 ? -33.119 -10.804 67.626 1.00 60.19 322 LYS A O 1
#